Protein AF-A0AAV4B603-F1 (afdb_monomer_lite)

pLDDT: mean 79.95, std 20.8, range [30.53, 98.5]

Structure (mmCIF, N/CA/C/O backbone):
data_AF-A0AAV4B603-F1
#
_entry.id   AF-A0AAV4B603-F1
#
loop_
_atom_site.group_PDB
_atom_site.id
_atom_site.type_symbol
_atom_site.label_atom_id
_atom_site.label_alt_id
_atom_site.label_comp_id
_atom_site.label_asym_id
_atom_site.label_entity_id
_atom_site.label_seq_id
_atom_site.pdbx_PDB_ins_code
_atom_site.Cartn_x
_atom_site.Cartn_y
_atom_site.Cartn_z
_atom_site.occupancy
_atom_site.B_iso_or_equiv
_atom_site.auth_seq_id
_atom_site.auth_comp_id
_atom_site.auth_asym_id
_atom_site.auth_atom_id
_atom_site.pdbx_PDB_model_num
ATOM 1 N N . MET A 1 1 ? -59.339 30.566 53.683 1.00 47.88 1 MET A N 1
ATOM 2 C CA . MET A 1 1 ? -57.982 30.353 54.239 1.00 47.88 1 MET A CA 1
ATOM 3 C C . MET A 1 1 ? -57.334 29.010 53.869 1.00 47.88 1 MET A C 1
ATOM 5 O O . MET A 1 1 ? -56.130 29.011 53.673 1.00 47.88 1 MET A O 1
ATOM 9 N N . CYS A 1 2 ? -58.049 27.883 53.700 1.00 42.50 2 CYS A N 1
ATOM 10 C CA . CYS A 1 2 ? -57.399 26.615 53.288 1.00 42.50 2 CYS A CA 1
ATOM 11 C C . CYS A 1 2 ? -56.927 26.564 51.816 1.00 42.50 2 CYS A C 1
ATOM 13 O O . CYS A 1 2 ? -56.012 25.809 51.504 1.00 42.50 2 CYS A O 1
ATOM 15 N N . GLN A 1 3 ? -57.500 27.362 50.904 1.00 44.41 3 GLN A N 1
ATOM 16 C CA . GLN A 1 3 ? -57.083 27.347 49.491 1.00 44.41 3 GLN A CA 1
ATOM 17 C C . GLN A 1 3 ? -55.797 28.140 49.209 1.00 44.41 3 GLN A C 1
ATOM 19 O O . GLN A 1 3 ? -55.027 27.737 48.345 1.00 44.41 3 GLN A O 1
ATOM 24 N N . GLU A 1 4 ? -55.508 29.207 49.958 1.00 48.44 4 GLU A N 1
ATOM 25 C CA . GLU A 1 4 ? -54.288 30.003 49.746 1.00 48.44 4 GLU A CA 1
ATOM 26 C C . GLU A 1 4 ? -53.025 29.276 50.234 1.00 48.44 4 GLU A C 1
ATOM 28 O O . GLU A 1 4 ? -51.992 29.332 49.570 1.00 48.44 4 GLU A O 1
ATOM 33 N N . LYS A 1 5 ? -53.112 28.501 51.328 1.00 55.25 5 LYS A N 1
ATOM 34 C CA . LYS A 1 5 ? -51.967 27.739 51.864 1.00 55.25 5 LYS A CA 1
ATOM 35 C C . LYS A 1 5 ? -51.483 26.636 50.906 1.00 55.25 5 LYS A C 1
ATOM 37 O O . LYS A 1 5 ? -50.279 26.430 50.771 1.00 55.25 5 LYS A O 1
ATOM 42 N N . ASN A 1 6 ? -52.392 25.995 50.166 1.00 58.84 6 ASN A N 1
ATOM 43 C CA . ASN A 1 6 ? -52.026 24.970 49.179 1.00 58.84 6 ASN A CA 1
ATOM 44 C C . ASN A 1 6 ? -51.301 25.545 47.953 1.00 58.84 6 ASN A C 1
ATOM 46 O O . ASN A 1 6 ? -50.425 24.887 47.394 1.00 58.84 6 ASN A O 1
ATOM 50 N N . VAL A 1 7 ? -51.619 26.777 47.547 1.00 67.94 7 VAL A N 1
ATOM 51 C CA . VAL A 1 7 ? -50.939 27.431 46.417 1.00 67.94 7 VAL A CA 1
ATOM 52 C C . VAL A 1 7 ? -49.499 27.784 46.787 1.00 67.94 7 VAL A C 1
ATOM 54 O O . VAL A 1 7 ? -48.588 27.532 45.998 1.00 67.94 7 VAL A O 1
ATOM 57 N N . VAL A 1 8 ? -49.277 28.286 48.006 1.00 70.00 8 VAL A N 1
ATOM 58 C CA . VAL A 1 8 ? -47.935 28.608 48.518 1.00 70.00 8 VAL A CA 1
ATOM 59 C C . VAL A 1 8 ? -47.076 27.347 48.650 1.00 70.00 8 VAL A C 1
ATOM 61 O O . VAL A 1 8 ? -45.921 27.348 48.222 1.00 70.00 8 VAL A O 1
ATOM 64 N N . PHE A 1 9 ? -47.650 26.246 49.143 1.00 69.69 9 PHE A N 1
ATOM 65 C CA . PHE A 1 9 ? -46.945 24.969 49.261 1.00 69.69 9 PHE A CA 1
ATOM 66 C C . PHE A 1 9 ? -46.516 24.408 47.895 1.00 69.69 9 PHE A C 1
ATOM 68 O O . PHE A 1 9 ? -45.362 24.022 47.716 1.00 69.69 9 PHE A O 1
ATOM 75 N N . CYS A 1 10 ? -47.403 24.431 46.895 1.00 72.06 10 CYS A N 1
ATOM 76 C CA . CYS A 1 10 ? -47.081 23.970 45.542 1.00 72.06 10 CYS A CA 1
ATOM 77 C C . CYS A 1 10 ? -46.007 24.833 44.854 1.00 72.06 10 CYS A C 1
ATOM 79 O O . CYS A 1 10 ? -45.145 24.298 44.151 1.00 72.06 10 CYS A O 1
ATOM 81 N N . LEU A 1 11 ? -46.026 26.153 45.072 1.00 72.25 11 LEU A N 1
ATOM 82 C CA . LEU A 1 11 ? -45.010 27.075 44.552 1.00 72.25 11 LEU A CA 1
ATOM 83 C C . LEU A 1 11 ? -43.633 26.816 45.174 1.00 72.25 11 LEU A C 1
ATOM 85 O O . LEU A 1 11 ? -42.648 26.717 44.438 1.00 72.25 11 LEU A O 1
ATOM 89 N N . LEU A 1 12 ? -43.571 26.623 46.495 1.00 71.56 12 LEU A N 1
ATOM 90 C CA . LEU A 1 12 ? -42.339 26.258 47.203 1.00 71.56 12 LEU A CA 1
ATOM 91 C C . LEU A 1 12 ? -41.792 24.910 46.718 1.00 71.56 12 LEU A C 1
ATOM 93 O O . LEU A 1 12 ? -40.610 24.805 46.390 1.00 71.56 12 LEU A O 1
ATOM 97 N N . LEU A 1 13 ? -42.655 23.900 46.566 1.00 72.44 13 LEU A N 1
ATOM 98 C CA . LEU A 1 13 ? -42.248 22.575 46.090 1.00 72.44 13 LEU A CA 1
ATOM 99 C C . LEU A 1 13 ? -41.671 22.625 44.664 1.00 72.44 13 LEU A C 1
ATOM 101 O O . LEU A 1 13 ? -40.696 21.939 44.347 1.00 72.44 13 LEU A O 1
ATOM 105 N N . SER A 1 14 ? -42.252 23.459 43.795 1.00 73.62 14 SER A N 1
ATOM 106 C CA . SER A 1 14 ? -41.776 23.634 42.422 1.00 73.62 14 SER A CA 1
ATOM 107 C C . SER A 1 14 ? -40.428 24.360 42.361 1.00 73.62 14 SER A C 1
ATOM 109 O O . SER A 1 14 ? -39.576 23.989 41.551 1.00 73.62 14 SER A O 1
ATOM 111 N N . GLN A 1 15 ? -40.200 25.356 43.224 1.00 71.75 15 GLN A N 1
ATOM 112 C CA . GLN A 1 15 ? -38.919 26.066 43.312 1.00 71.75 15 GLN A CA 1
ATOM 113 C C . GLN A 1 15 ? -37.803 25.166 43.855 1.00 71.75 15 GLN A C 1
ATOM 115 O O . GLN A 1 15 ? -36.721 25.123 43.270 1.00 71.75 15 GLN A O 1
ATOM 120 N N . VAL A 1 16 ? -38.086 24.361 44.886 1.00 66.25 16 VAL A N 1
ATOM 121 C CA . VAL A 1 16 ? -37.150 23.355 45.423 1.00 66.25 16 VAL A CA 1
ATOM 122 C C . VAL A 1 16 ? -36.763 22.340 44.345 1.00 66.25 16 VAL A C 1
ATOM 124 O O . VAL A 1 16 ? -35.587 22.025 44.165 1.00 66.25 16 VAL A O 1
ATOM 127 N N . LYS A 1 17 ? -37.736 21.865 43.558 1.00 71.81 17 LYS A N 1
ATOM 128 C CA . LYS A 1 17 ? -37.494 20.899 42.476 1.00 71.81 17 LYS A CA 1
ATOM 129 C C . LYS A 1 17 ? -36.679 21.489 41.320 1.00 71.81 17 LYS A C 1
ATOM 131 O O . LYS A 1 17 ? -35.897 20.764 40.707 1.00 71.81 17 LYS A O 1
ATOM 136 N N . ALA A 1 18 ? -36.849 22.777 41.016 1.00 69.94 18 ALA A N 1
ATOM 137 C CA . ALA A 1 18 ? -36.044 23.483 40.020 1.00 69.94 18 ALA A CA 1
ATOM 138 C C . ALA A 1 18 ? -34.603 23.706 40.513 1.00 69.94 18 ALA A C 1
ATOM 140 O O . ALA A 1 18 ? -33.662 23.414 39.776 1.00 69.94 18 ALA A O 1
ATOM 141 N N . ALA A 1 19 ? -34.432 24.114 41.774 1.00 59.81 19 ALA A N 1
ATOM 142 C CA . ALA A 1 19 ? -33.124 24.299 42.402 1.00 59.81 19 ALA A CA 1
ATOM 143 C C . ALA A 1 19 ? -32.335 22.982 42.517 1.00 59.81 19 ALA A C 1
ATOM 145 O O . ALA A 1 19 ? -31.141 22.956 42.247 1.00 59.81 19 ALA A O 1
ATOM 146 N N . LEU A 1 20 ? -33.003 21.860 42.812 1.00 59.44 20 LEU A N 1
ATOM 147 C CA . LEU A 1 20 ? -32.387 20.523 42.830 1.00 59.44 20 LEU A CA 1
ATOM 148 C C . LEU A 1 20 ? -31.894 20.051 41.452 1.00 59.44 20 LEU A C 1
ATOM 150 O O . LEU A 1 20 ? -31.015 19.194 41.380 1.00 59.44 20 LEU A O 1
ATOM 154 N N . ARG A 1 21 ? -32.453 20.584 40.357 1.00 67.69 21 ARG A N 1
ATOM 155 C CA . ARG A 1 21 ? -32.016 20.269 38.986 1.00 67.69 21 ARG A CA 1
ATOM 156 C C . ARG A 1 21 ? -30.853 21.147 38.525 1.00 67.69 21 ARG A C 1
ATOM 158 O O . ARG A 1 21 ? -30.064 20.692 37.701 1.00 67.69 21 ARG A O 1
ATOM 165 N N . SER A 1 22 ? -30.719 22.371 39.043 1.00 60.72 22 SER A N 1
ATOM 166 C CA . SER A 1 22 ? -29.553 23.225 38.796 1.00 60.72 22 SER A CA 1
ATOM 167 C C . SER A 1 22 ? -28.460 22.907 39.817 1.00 60.72 22 SER A C 1
ATOM 169 O O . SER A 1 22 ? -28.491 23.342 40.961 1.00 60.72 22 SER A O 1
ATOM 171 N N . GLN A 1 23 ? -27.516 22.082 39.398 1.00 56.81 23 GLN A N 1
ATOM 172 C CA . GLN A 1 23 ? -26.448 21.459 40.172 1.00 56.81 23 GLN A CA 1
ATOM 173 C C . GLN A 1 23 ? -25.577 22.428 41.016 1.00 56.81 23 GLN A C 1
ATOM 175 O O . GLN A 1 23 ? -24.468 22.756 40.617 1.00 56.81 23 GLN A O 1
ATOM 180 N N . THR A 1 24 ? -26.014 22.791 42.227 1.00 54.75 24 THR A N 1
ATOM 181 C CA . THR A 1 24 ? -25.144 23.136 43.373 1.00 54.75 24 THR A CA 1
ATOM 182 C C . THR A 1 24 ? -25.794 22.647 44.674 1.00 54.75 24 THR A C 1
ATOM 184 O O . THR A 1 24 ? -26.839 23.133 45.099 1.00 54.75 24 THR A O 1
ATOM 187 N N . ARG A 1 25 ? -25.183 21.642 45.321 1.00 56.75 25 ARG A N 1
ATOM 188 C CA . ARG A 1 25 ? -25.682 21.036 46.576 1.00 56.75 25 ARG A CA 1
ATOM 189 C C . ARG A 1 25 ? -25.838 22.042 47.724 1.00 56.75 25 ARG A C 1
ATOM 191 O O . ARG A 1 25 ? -26.649 21.800 48.609 1.00 56.75 25 ARG A O 1
ATOM 198 N N . GLU A 1 26 ? -25.098 23.147 47.696 1.00 62.38 26 GLU A N 1
ATOM 199 C CA . GLU A 1 26 ? -25.099 24.158 48.760 1.00 62.38 26 GLU A CA 1
ATOM 200 C C . GLU A 1 26 ? -26.399 24.979 48.800 1.00 62.38 26 GLU A C 1
ATOM 202 O O . GLU A 1 26 ? -26.932 25.210 49.880 1.00 62.38 26 GLU A O 1
ATOM 207 N N . ASN A 1 27 ? -27.006 25.296 47.649 1.00 64.25 27 ASN A N 1
ATOM 208 C CA . ASN A 1 27 ? -28.254 26.074 47.618 1.00 64.25 27 ASN A CA 1
ATOM 209 C C . ASN A 1 27 ? -29.488 25.248 48.019 1.00 64.25 27 ASN A C 1
ATOM 211 O O . ASN A 1 27 ? -30.479 25.797 48.494 1.00 64.25 27 ASN A O 1
ATOM 215 N N . ALA A 1 28 ? -29.455 23.925 47.835 1.00 62.94 28 ALA A N 1
ATOM 216 C CA . ALA A 1 28 ? -30.591 23.064 48.167 1.00 62.94 28 ALA A CA 1
ATOM 217 C C . ALA A 1 28 ? -30.802 22.931 49.686 1.00 62.94 28 ALA A C 1
ATOM 219 O O . ALA A 1 28 ? -31.946 22.879 50.132 1.00 62.94 28 ALA A O 1
ATOM 220 N N . ALA A 1 29 ? -29.719 22.911 50.471 1.00 69.31 29 ALA A N 1
ATOM 221 C CA . ALA A 1 29 ? -29.794 22.840 51.930 1.00 69.31 29 ALA A CA 1
ATOM 222 C C . ALA A 1 29 ? -30.364 24.137 52.533 1.00 69.31 29 ALA A C 1
ATOM 224 O O . ALA A 1 29 ? -31.254 24.084 53.376 1.00 69.31 29 ALA A O 1
ATOM 225 N N . GLU A 1 30 ? -29.929 25.297 52.034 1.00 73.81 30 GLU A N 1
ATOM 226 C CA . GLU A 1 30 ? -30.376 26.606 52.529 1.00 73.81 30 GLU A CA 1
ATOM 227 C C . GLU A 1 30 ? -31.868 26.870 52.238 1.00 73.81 30 GLU A C 1
ATOM 229 O O . GLU A 1 30 ? -32.589 27.450 53.052 1.00 73.81 30 GLU A O 1
ATOM 234 N N . ILE A 1 31 ? -32.368 26.392 51.092 1.00 72.75 31 ILE A N 1
ATOM 235 C CA . ILE A 1 31 ? -33.795 26.471 50.746 1.00 72.75 31 ILE A CA 1
ATOM 236 C C . ILE A 1 31 ? -34.628 25.511 51.612 1.00 72.75 31 ILE A C 1
ATOM 238 O O . ILE A 1 31 ? -35.760 25.843 51.966 1.00 72.75 31 ILE A O 1
ATOM 242 N N . PHE A 1 32 ? -34.090 24.340 51.969 1.00 72.88 32 PHE A N 1
ATOM 243 C CA . PHE A 1 32 ? -34.795 23.359 52.799 1.00 72.88 32 PHE A CA 1
ATOM 244 C C . PHE A 1 32 ? -34.951 23.839 54.249 1.00 72.88 32 PHE A C 1
ATOM 246 O O . PHE A 1 32 ? -36.051 23.762 54.790 1.00 72.88 32 PHE A O 1
ATOM 253 N N . GLU A 1 33 ? -33.904 24.425 54.837 1.00 77.56 33 GLU A N 1
ATOM 254 C CA . GLU A 1 33 ? -33.964 25.036 56.176 1.00 77.56 33 GLU A CA 1
ATOM 255 C C . GLU A 1 33 ? -34.990 26.183 56.231 1.00 77.56 33 GLU A C 1
ATOM 257 O O . GLU A 1 33 ? -35.872 26.195 57.087 1.00 77.56 33 GLU A O 1
ATOM 262 N N . ARG A 1 34 ? -35.002 27.081 55.230 1.00 78.12 34 ARG A N 1
ATOM 263 C CA . ARG A 1 34 ? -36.035 28.135 55.146 1.00 78.12 34 ARG A CA 1
ATOM 264 C C . ARG A 1 34 ? -37.455 27.589 55.010 1.00 78.12 34 ARG A C 1
ATOM 266 O O . ARG A 1 34 ? -38.396 28.222 55.484 1.00 78.12 34 ARG A O 1
ATOM 273 N N . ALA A 1 35 ? -37.638 26.453 54.342 1.00 74.62 35 ALA A N 1
ATOM 274 C CA . ALA A 1 35 ? -38.952 25.832 54.220 1.00 74.62 35 ALA A CA 1
ATOM 275 C C . ALA A 1 35 ? -39.430 25.239 55.558 1.00 74.62 35 ALA A C 1
ATOM 277 O O . ALA A 1 35 ? -40.622 25.313 55.853 1.00 74.62 35 ALA A O 1
ATOM 278 N N . ILE A 1 36 ? -38.520 24.705 56.379 1.00 71.81 36 ILE A N 1
ATOM 279 C CA . ILE A 1 36 ? -38.830 24.202 57.727 1.00 71.81 36 ILE A CA 1
ATOM 280 C C . ILE A 1 36 ? -39.235 25.350 58.662 1.00 71.81 36 ILE A C 1
ATOM 282 O O . ILE A 1 36 ? -40.238 25.227 59.371 1.00 71.81 36 ILE A O 1
ATOM 286 N N . ASP A 1 37 ? -38.537 26.486 58.611 1.00 75.56 37 ASP A N 1
ATOM 287 C CA . ASP A 1 37 ? -38.873 27.663 59.426 1.00 75.56 37 ASP A CA 1
ATOM 288 C C . ASP A 1 37 ? -40.259 28.236 59.088 1.00 75.56 37 ASP A C 1
ATOM 290 O O . ASP A 1 37 ? -41.013 28.636 59.976 1.00 75.56 37 ASP A O 1
ATOM 294 N N . VAL A 1 38 ? -40.640 28.232 57.805 1.00 75.62 38 VAL A N 1
ATOM 295 C CA . VAL A 1 38 ? -41.958 28.715 57.348 1.00 75.62 38 VAL A CA 1
ATOM 296 C C . VAL A 1 38 ? -43.096 27.763 57.741 1.00 75.62 38 VAL A C 1
ATOM 298 O O . VAL A 1 38 ? -44.230 28.206 57.917 1.00 75.62 38 VAL A O 1
ATOM 301 N N . LEU A 1 39 ? -42.815 26.466 57.893 1.00 65.62 39 LEU A N 1
ATOM 302 C CA . LEU A 1 39 ? -43.8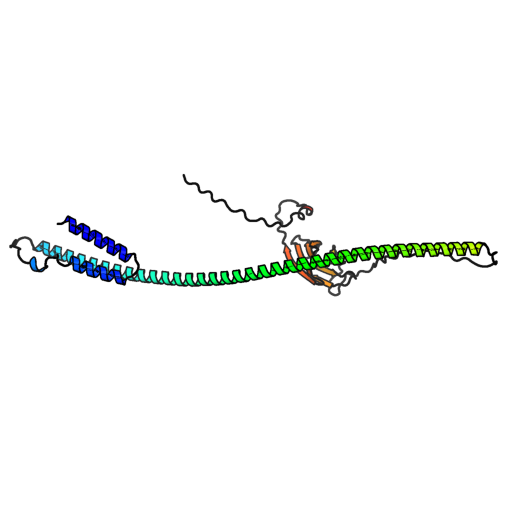14 25.444 58.228 1.00 65.62 39 LEU A CA 1
ATOM 303 C C . LEU A 1 39 ? -43.930 25.157 59.737 1.00 65.62 39 LEU A C 1
ATOM 305 O O . LEU A 1 39 ? -44.910 24.542 60.156 1.00 65.62 39 LEU A O 1
ATOM 309 N N . SER A 1 40 ? -42.981 25.617 60.557 1.00 62.12 40 SER A N 1
ATOM 310 C CA . SER A 1 40 ? -42.943 25.338 62.001 1.00 62.12 40 SER A CA 1
ATOM 311 C C . SER A 1 40 ? -43.990 26.035 62.897 1.00 62.12 40 SER A C 1
ATOM 313 O O . SER A 1 40 ? -44.311 25.450 63.930 1.00 62.12 40 SER A O 1
ATOM 315 N N . PRO A 1 41 ? -44.572 27.218 62.596 1.00 60.28 41 PRO A N 1
ATOM 316 C CA . PR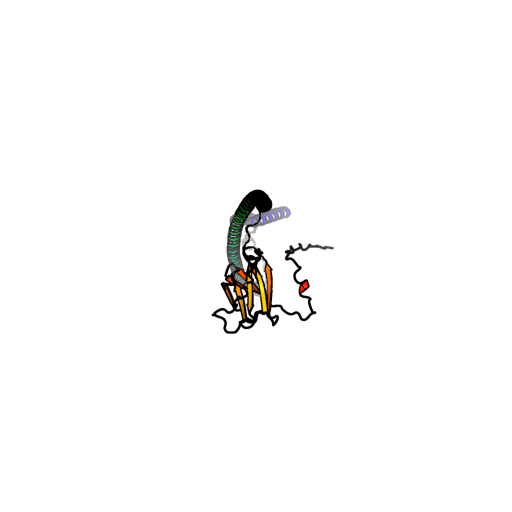O A 1 41 ? -45.400 27.910 63.593 1.00 60.28 41 PRO A CA 1
ATOM 317 C C . PRO A 1 41 ? -46.834 27.368 63.762 1.00 60.28 41 PRO A C 1
ATOM 319 O O . PRO A 1 41 ? -47.512 27.778 64.699 1.00 60.28 41 PRO A O 1
ATOM 322 N N . ASP A 1 42 ? -47.304 26.455 62.903 1.00 55.19 42 ASP A N 1
ATOM 323 C CA . ASP A 1 42 ? -48.698 25.967 62.916 1.00 55.19 42 ASP A CA 1
ATOM 324 C C . ASP A 1 42 ? -48.870 24.556 63.519 1.00 55.19 42 ASP A C 1
ATOM 326 O O . ASP A 1 42 ? -49.991 24.039 63.555 1.00 55.19 42 ASP A O 1
ATOM 330 N N . PHE A 1 43 ? -47.803 23.909 64.004 1.00 53.84 43 PHE A N 1
ATOM 331 C CA . PHE A 1 43 ? -47.952 22.632 64.705 1.00 53.84 43 PHE A CA 1
ATOM 332 C C . PHE A 1 43 ? -48.345 22.880 66.167 1.00 53.84 43 PHE A C 1
ATOM 334 O O . PHE A 1 43 ? -47.575 23.500 66.902 1.00 53.84 43 PHE A O 1
ATOM 341 N N . PRO A 1 44 ? -49.534 22.425 66.610 1.00 54.34 44 PRO A N 1
ATOM 342 C CA . PRO A 1 44 ? -49.944 22.580 67.996 1.00 54.34 44 PRO A CA 1
ATOM 343 C C . PRO A 1 44 ? -48.948 21.854 68.899 1.00 54.34 44 PRO A C 1
ATOM 345 O O . PRO A 1 44 ? -48.589 20.702 68.647 1.00 54.34 44 PRO A O 1
ATOM 348 N N . ASP A 1 45 ? -48.511 22.555 69.942 1.00 52.56 45 ASP A N 1
ATOM 349 C CA . ASP A 1 45 ? -47.620 22.030 70.967 1.00 52.56 45 ASP A CA 1
ATOM 350 C C . ASP A 1 45 ? -48.190 20.694 71.492 1.00 52.56 45 ASP A C 1
ATOM 352 O O . ASP A 1 45 ? -49.340 20.665 71.960 1.00 52.56 45 ASP A O 1
ATOM 356 N N . PRO A 1 46 ? -47.446 19.573 71.400 1.00 55.31 46 PRO A N 1
ATOM 357 C CA . PRO A 1 46 ? -47.938 18.255 71.800 1.00 55.31 46 PRO A CA 1
ATOM 358 C C . PRO A 1 46 ? -48.333 18.184 73.283 1.00 55.31 46 PRO A C 1
ATOM 360 O O . PRO A 1 46 ? -49.004 17.240 73.698 1.00 55.31 46 PRO A O 1
ATOM 363 N N . THR A 1 47 ? -47.982 19.191 74.086 1.00 58.34 47 THR A N 1
ATOM 364 C CA . THR A 1 47 ? -48.428 19.315 75.479 1.00 58.34 47 THR A CA 1
ATOM 365 C C . THR A 1 47 ? -49.880 1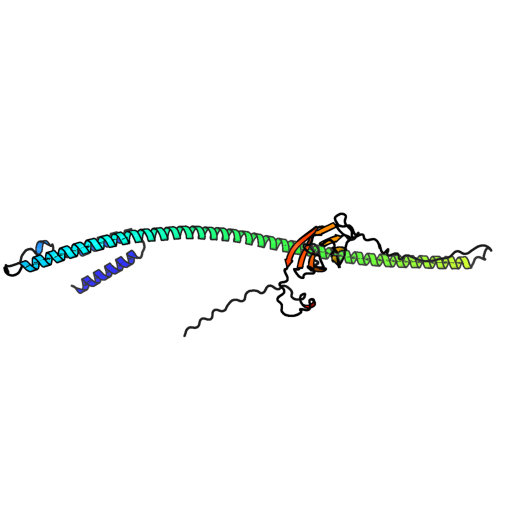9.793 75.644 1.00 58.34 47 THR A C 1
ATOM 367 O O . THR A 1 47 ? -50.465 19.587 76.707 1.00 58.34 47 THR A O 1
ATOM 370 N N . SER A 1 48 ? -50.527 20.345 74.608 1.00 54.75 48 SER A N 1
ATOM 371 C CA . SER A 1 48 ? -51.899 20.881 74.698 1.00 54.75 48 SER A CA 1
ATOM 372 C C . SER A 1 48 ? -53.022 19.830 74.575 1.00 54.75 48 SER A C 1
ATOM 374 O O . SER A 1 48 ? -54.194 20.184 74.710 1.00 54.75 48 SER A O 1
ATOM 376 N N . ILE A 1 49 ? -52.713 18.551 74.333 1.00 53.75 49 ILE A N 1
ATOM 377 C CA . ILE A 1 49 ? -53.713 17.470 74.142 1.00 53.75 49 ILE A CA 1
ATOM 378 C C . ILE A 1 49 ? -53.850 16.593 75.410 1.00 53.75 49 ILE A C 1
ATOM 380 O O . ILE A 1 49 ? -54.462 15.533 75.400 1.00 53.75 49 ILE A O 1
ATOM 384 N N . ALA A 1 50 ? -53.306 17.025 76.551 1.00 47.38 50 ALA A N 1
ATOM 385 C CA . ALA A 1 50 ? -53.281 16.226 77.783 1.00 47.38 50 ALA A CA 1
ATOM 386 C C . ALA A 1 50 ? -54.535 16.352 78.679 1.00 47.38 50 ALA A C 1
ATOM 388 O O . ALA A 1 50 ? -54.520 15.893 79.819 1.00 47.38 50 ALA A O 1
ATOM 389 N N . GLY A 1 51 ? -55.619 16.979 78.218 1.00 51.00 51 GLY A N 1
ATOM 390 C CA . GLY A 1 51 ? -56.724 17.356 79.102 1.00 51.00 51 GLY A CA 1
ATOM 391 C C . GLY A 1 51 ? -58.107 17.115 78.529 1.00 51.00 51 GLY A C 1
ATOM 392 O O . GLY A 1 51 ? -58.811 18.093 78.325 1.00 51.00 51 GLY A O 1
ATOM 393 N N . GLN A 1 52 ? -58.495 15.858 78.285 1.00 49.91 52 GLN A N 1
ATOM 394 C CA . GLN A 1 52 ? -59.894 15.389 78.328 1.00 49.91 52 GLN A CA 1
ATOM 395 C C . GLN A 1 52 ? -59.972 13.890 77.991 1.00 49.91 52 GLN A C 1
ATOM 397 O O . GLN A 1 52 ? -60.163 13.511 76.841 1.00 49.91 52 GLN A O 1
ATOM 402 N N . THR A 1 53 ? -59.890 13.033 79.010 1.00 46.75 53 THR A N 1
ATOM 403 C CA . THR A 1 53 ? -60.404 11.660 78.905 1.00 46.75 53 THR A CA 1
ATOM 404 C C . THR A 1 53 ? -61.095 11.304 80.216 1.00 46.75 53 THR A C 1
ATOM 406 O O . THR A 1 53 ? -60.450 11.094 81.242 1.00 46.75 53 THR A O 1
ATOM 409 N N . GLN A 1 54 ? -62.429 11.344 80.194 1.00 46.00 54 GLN A N 1
ATOM 410 C CA . GLN A 1 54 ? -63.290 10.818 81.250 1.00 46.00 54 GLN A CA 1
ATOM 411 C C . GLN A 1 54 ? -63.294 9.287 81.207 1.00 46.00 54 GLN A C 1
ATOM 413 O O . GLN A 1 54 ? -63.168 8.677 80.149 1.00 46.00 54 GLN A O 1
ATOM 418 N N . GLU A 1 55 ? -63.426 8.701 82.393 1.00 50.16 55 GLU A N 1
ATOM 419 C CA . GLU A 1 55 ? -63.374 7.274 82.689 1.00 50.16 55 GLU A CA 1
ATOM 420 C C . GLU A 1 55 ? -64.489 6.468 81.993 1.00 50.16 55 GLU A C 1
ATOM 422 O O . GLU A 1 55 ? -65.619 6.424 82.472 1.00 50.16 55 GLU A O 1
ATOM 427 N N . GLU A 1 56 ? -64.144 5.720 80.943 1.00 48.09 56 GLU A N 1
ATOM 428 C CA . GLU A 1 56 ? -64.857 4.495 80.551 1.00 48.09 56 GLU A CA 1
ATOM 429 C C . GLU A 1 56 ? -64.035 3.277 81.001 1.00 48.09 56 GLU A C 1
ATOM 431 O O . GLU A 1 56 ? -63.313 2.632 80.247 1.00 48.09 56 GLU A O 1
ATOM 436 N N . LYS A 1 57 ? -64.114 2.959 82.298 1.00 53.88 57 LYS A N 1
ATOM 437 C CA . LYS A 1 57 ? -63.545 1.729 82.870 1.00 53.88 57 LYS A CA 1
ATOM 438 C C . LYS A 1 57 ? -64.411 0.534 82.474 1.00 53.88 57 LYS A C 1
ATOM 440 O O . LYS A 1 57 ? -65.360 0.203 83.181 1.00 53.88 57 LYS A O 1
ATOM 445 N N . GLY A 1 58 ? -64.075 -0.139 81.376 1.00 51.12 58 GLY A N 1
ATOM 446 C CA . GLY A 1 58 ? -64.763 -1.387 81.035 1.00 51.12 58 GLY A CA 1
ATOM 447 C C . GLY A 1 58 ? -64.459 -2.007 79.674 1.00 51.12 58 GLY A C 1
ATOM 448 O O . GLY A 1 58 ? -65.388 -2.491 79.041 1.00 51.12 58 GLY A O 1
ATOM 449 N N . GLY A 1 59 ? -63.202 -2.016 79.213 1.00 54.97 59 GLY A N 1
ATOM 450 C CA . GLY A 1 59 ? -62.832 -2.673 77.942 1.00 54.97 59 GLY A CA 1
ATOM 451 C C . GLY A 1 59 ? -61.332 -2.724 77.596 1.00 54.97 59 GLY A C 1
ATOM 452 O O . GLY A 1 59 ? -60.916 -3.566 76.803 1.00 54.97 59 GLY A O 1
ATOM 453 N N . ASP A 1 60 ? -60.506 -1.898 78.249 1.00 60.38 60 ASP A N 1
ATOM 454 C CA . ASP A 1 60 ? -59.125 -1.545 77.852 1.00 60.38 60 ASP A CA 1
ATOM 455 C C . ASP A 1 60 ? -58.061 -2.656 77.811 1.00 60.38 60 ASP A C 1
ATOM 457 O O . ASP A 1 60 ? -56.999 -2.483 77.208 1.00 60.38 60 ASP A O 1
ATOM 461 N N . GLY A 1 61 ? -58.291 -3.811 78.440 1.00 69.69 61 GLY A N 1
ATOM 462 C CA . GLY A 1 61 ? -57.260 -4.855 78.529 1.00 69.69 61 GLY A CA 1
ATOM 463 C C . GLY A 1 61 ? -56.857 -5.441 77.169 1.00 69.69 61 GLY A C 1
ATOM 464 O O . GLY A 1 61 ? -55.692 -5.779 76.956 1.00 69.69 61 GLY A O 1
ATOM 465 N N . ASN A 1 62 ? -57.806 -5.529 76.233 1.00 81.38 62 ASN A N 1
ATOM 466 C CA . ASN A 1 62 ? -57.552 -6.078 74.900 1.00 81.38 62 ASN A CA 1
ATOM 467 C C . ASN A 1 62 ? -56.908 -5.056 73.951 1.00 81.38 62 ASN A C 1
ATOM 469 O O . ASN A 1 62 ? -56.071 -5.436 73.131 1.00 81.38 62 ASN A O 1
ATOM 473 N N . GLU A 1 63 ? -57.233 -3.768 74.082 1.00 87.88 63 GLU A N 1
ATOM 474 C CA . GLU A 1 63 ? -56.649 -2.715 73.241 1.00 87.88 63 GLU A CA 1
ATOM 475 C C . GLU A 1 63 ? -55.172 -2.480 73.559 1.00 87.88 63 GLU A C 1
ATOM 477 O O . GLU A 1 63 ? -54.354 -2.343 72.648 1.00 87.88 63 GLU A O 1
ATOM 482 N N . LEU A 1 64 ? -54.795 -2.530 74.841 1.00 88.25 64 LEU A N 1
ATOM 483 C CA . LEU A 1 64 ? -53.401 -2.372 75.252 1.00 88.25 64 LEU A CA 1
ATOM 484 C C . LEU A 1 64 ? -52.501 -3.490 74.703 1.00 88.25 64 LEU A C 1
ATOM 486 O O . LEU A 1 64 ? -51.375 -3.227 74.277 1.00 88.25 64 LEU A O 1
ATOM 490 N N . ASN A 1 65 ? -52.989 -4.733 74.696 1.00 88.94 65 ASN A N 1
ATOM 491 C CA . ASN A 1 65 ? -52.246 -5.856 74.125 1.00 88.94 65 ASN A CA 1
ATOM 492 C C . ASN A 1 65 ? -52.125 -5.720 72.599 1.00 88.94 65 ASN A C 1
ATOM 494 O O . ASN A 1 65 ? -51.028 -5.866 72.067 1.00 88.94 65 ASN A O 1
ATOM 498 N N . SER A 1 66 ? -53.196 -5.307 71.910 1.00 94.06 66 SER A N 1
ATOM 499 C CA . SER A 1 66 ? -53.150 -5.020 70.468 1.00 94.06 66 SER A CA 1
ATOM 500 C C . SER A 1 66 ? -52.161 -3.899 70.115 1.00 94.06 66 SER A C 1
ATOM 502 O O . SER A 1 66 ? -51.439 -3.991 69.122 1.00 94.06 66 SER A O 1
ATOM 504 N N . LEU A 1 67 ? -52.077 -2.846 70.934 1.00 93.69 67 LEU A N 1
ATOM 505 C CA . LEU A 1 67 ? -51.113 -1.762 70.738 1.00 93.69 67 LEU A CA 1
ATOM 506 C C . LEU A 1 67 ? -49.666 -2.232 70.914 1.00 93.69 67 LEU A C 1
ATOM 508 O O . LEU A 1 67 ? -48.814 -1.843 70.118 1.00 93.69 67 LEU A O 1
ATOM 512 N N . LYS A 1 68 ? -49.380 -3.093 71.897 1.00 95.06 68 LYS A N 1
ATOM 513 C CA . LYS A 1 68 ? -48.042 -3.687 72.068 1.00 95.06 68 LYS A CA 1
ATOM 514 C C . LYS A 1 68 ? -47.638 -4.532 70.863 1.00 95.06 68 LYS A C 1
ATOM 516 O O . LYS A 1 68 ? -46.521 -4.387 70.367 1.00 95.06 68 LYS A O 1
ATOM 521 N N . ASP A 1 69 ? -48.554 -5.342 70.341 1.00 96.06 69 ASP A N 1
ATOM 522 C CA . ASP A 1 69 ? -48.303 -6.139 69.138 1.00 96.06 69 ASP A CA 1
ATOM 523 C C . ASP A 1 69 ? -48.030 -5.238 67.923 1.00 96.06 69 ASP A C 1
ATOM 525 O O . ASP A 1 69 ? -47.093 -5.470 67.159 1.00 96.06 69 ASP A O 1
ATOM 529 N N . ARG A 1 70 ? -48.773 -4.133 67.778 1.00 97.12 70 ARG A N 1
ATOM 530 C CA . ARG A 1 70 ? -48.520 -3.144 66.717 1.00 97.12 70 ARG A CA 1
ATOM 531 C C . ARG A 1 70 ? -47.175 -2.436 66.878 1.00 97.12 70 ARG A C 1
ATOM 533 O O . ARG A 1 70 ? -46.499 -2.228 65.876 1.00 97.12 70 ARG A O 1
ATOM 540 N N . ILE A 1 71 ? -46.773 -2.081 68.100 1.00 96.38 71 ILE A N 1
ATOM 541 C CA . ILE A 1 71 ? -45.465 -1.459 68.368 1.00 96.38 71 ILE A CA 1
ATOM 542 C C . ILE A 1 71 ? -44.340 -2.419 67.980 1.00 96.38 71 ILE A C 1
ATOM 544 O O . ILE A 1 71 ? -43.473 -2.041 67.198 1.00 96.38 71 ILE A O 1
ATOM 548 N N . THR A 1 72 ? -44.399 -3.675 68.428 1.00 95.81 72 THR A N 1
ATOM 549 C CA . THR A 1 72 ? -43.377 -4.677 68.075 1.00 95.81 72 THR A CA 1
ATOM 550 C C . THR A 1 72 ? -43.328 -4.948 66.566 1.00 95.81 72 THR A C 1
ATOM 552 O O . THR A 1 72 ? -42.249 -5.119 65.994 1.00 95.81 72 THR A O 1
ATOM 555 N N . GLN A 1 73 ? -44.474 -4.918 65.876 1.00 97.56 73 GLN A N 1
ATOM 556 C CA . GLN A 1 73 ? -44.520 -5.004 64.416 1.00 97.56 73 GLN A CA 1
ATOM 557 C C . GLN A 1 73 ? -43.853 -3.798 63.736 1.00 97.56 73 GLN A C 1
ATOM 559 O O . GLN A 1 73 ? -43.104 -3.992 62.777 1.00 97.56 73 GLN A O 1
ATOM 564 N N . ILE A 1 74 ? -44.107 -2.577 64.217 1.00 96.69 74 ILE A N 1
ATOM 565 C CA . ILE A 1 74 ? -43.499 -1.348 63.686 1.00 96.69 74 ILE A CA 1
ATOM 566 C C . ILE A 1 74 ? -41.984 -1.356 63.912 1.00 96.69 74 ILE A C 1
ATOM 568 O O . ILE A 1 74 ? -41.234 -1.033 62.996 1.00 96.69 74 ILE A O 1
ATOM 572 N N . GLU A 1 75 ? -4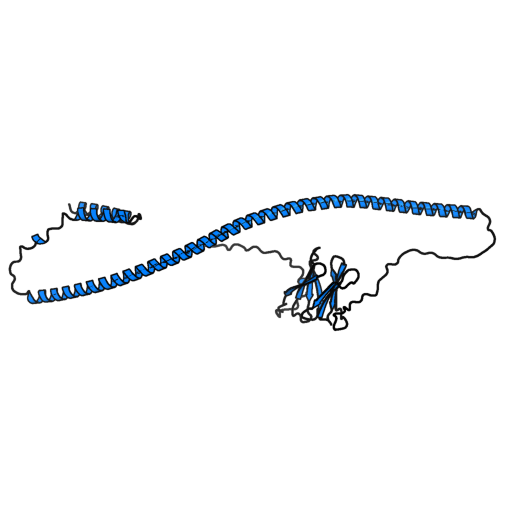1.519 -1.772 65.090 1.00 97.12 75 GLU A N 1
ATOM 573 C CA . GLU A 1 75 ? -40.088 -1.892 65.396 1.00 97.12 75 GLU A CA 1
ATOM 574 C C . GLU A 1 75 ? -39.395 -2.883 64.456 1.00 97.12 75 GLU A C 1
ATOM 576 O O . GLU A 1 75 ? -38.332 -2.584 63.907 1.00 97.12 75 GLU A O 1
ATOM 581 N N . ARG A 1 76 ? -40.031 -4.032 64.189 1.00 97.88 76 ARG A N 1
ATOM 582 C CA . ARG A 1 76 ? -39.522 -5.011 63.220 1.00 97.88 76 ARG A CA 1
ATOM 583 C C . ARG A 1 76 ? -39.425 -4.420 61.812 1.00 97.88 76 ARG A C 1
ATOM 585 O O . ARG A 1 76 ? -38.400 -4.597 61.161 1.00 97.88 76 ARG A O 1
ATOM 592 N N . GLN A 1 77 ? -40.458 -3.710 61.358 1.00 97.56 77 GLN A N 1
ATOM 593 C CA . GLN A 1 77 ? -40.458 -3.050 60.046 1.00 97.56 77 GLN A CA 1
ATOM 594 C C . GLN A 1 77 ? -39.395 -1.951 59.951 1.00 97.56 77 GLN A C 1
ATOM 596 O O . GLN A 1 77 ? -38.749 -1.810 58.916 1.00 97.56 77 GLN A O 1
ATOM 601 N N . LEU A 1 78 ? -39.180 -1.189 61.026 1.00 97.06 78 LEU A N 1
ATOM 602 C CA . LEU A 1 78 ? -38.148 -0.159 61.071 1.00 97.06 78 LEU A CA 1
ATOM 603 C C . LEU A 1 78 ? -36.749 -0.774 60.955 1.00 97.06 78 LEU A C 1
ATOM 605 O O . LEU A 1 78 ? -35.924 -0.264 60.199 1.00 97.06 78 LEU A O 1
ATOM 609 N N . GLN A 1 79 ? -36.491 -1.881 61.656 1.00 97.44 79 GLN A N 1
ATOM 610 C CA . GLN A 1 79 ? -35.214 -2.587 61.568 1.00 97.44 79 GLN A CA 1
ATOM 611 C C . GLN A 1 79 ? -34.987 -3.186 60.171 1.00 97.44 79 GLN A C 1
ATOM 613 O O . GLN A 1 79 ? -33.883 -3.100 59.636 1.00 97.44 79 GLN A O 1
ATOM 618 N N . GLU A 1 80 ? -36.027 -3.761 59.563 1.00 98.19 80 GLU A N 1
ATOM 619 C CA . GLU A 1 80 ? -35.990 -4.285 58.192 1.00 98.19 80 GLU A CA 1
ATOM 620 C C . GLU A 1 80 ? -35.660 -3.172 57.186 1.00 98.19 80 GLU A C 1
ATOM 622 O O . GLU A 1 80 ? -34.688 -3.288 56.441 1.00 98.19 80 GLU A O 1
ATOM 627 N N . ALA A 1 81 ? -36.353 -2.034 57.268 1.00 96.25 81 ALA A N 1
ATOM 628 C CA . ALA A 1 81 ? -36.084 -0.870 56.425 1.00 96.25 81 ALA A CA 1
ATOM 629 C C . ALA A 1 81 ? -34.672 -0.286 56.635 1.00 96.25 81 ALA A C 1
ATOM 631 O O . ALA A 1 81 ? -34.038 0.177 55.685 1.00 96.25 81 ALA A O 1
ATOM 632 N N . GLN A 1 82 ? -34.142 -0.306 57.864 1.00 96.88 82 GLN A N 1
ATOM 633 C CA . GLN A 1 82 ? -32.763 0.116 58.142 1.00 96.88 82 GLN A CA 1
ATOM 634 C C . GLN A 1 82 ? -31.736 -0.824 57.496 1.00 96.88 82 GLN A C 1
ATOM 636 O O . GLN A 1 82 ? -30.755 -0.353 56.911 1.00 96.88 82 GLN A O 1
ATOM 641 N N . ASN A 1 83 ? -31.976 -2.134 57.548 1.00 97.38 83 ASN A N 1
ATOM 642 C CA . ASN A 1 83 ? -31.111 -3.127 56.916 1.00 97.38 83 ASN A CA 1
ATOM 643 C C . ASN A 1 83 ? -31.152 -3.003 55.382 1.00 97.38 83 ASN A C 1
ATOM 645 O O . ASN A 1 83 ? -30.097 -2.957 54.742 1.00 97.38 83 ASN A O 1
ATOM 649 N N . GLU A 1 84 ? -32.342 -2.861 54.791 1.00 98.19 84 GLU A N 1
ATOM 650 C CA . GLU A 1 84 ? -32.514 -2.608 53.353 1.00 98.19 84 GLU A CA 1
ATOM 651 C C . GLU A 1 84 ? -31.793 -1.332 52.920 1.00 98.19 84 GLU A C 1
ATOM 653 O O . GLU A 1 84 ? -31.030 -1.340 51.953 1.00 98.19 84 GLU A O 1
ATOM 658 N N . ARG A 1 85 ? -31.946 -0.242 53.680 1.00 97.00 85 ARG A N 1
ATOM 659 C CA . ARG A 1 85 ? -31.244 1.014 53.405 1.00 97.00 85 ARG A CA 1
ATOM 660 C C . ARG A 1 85 ? -29.727 0.839 53.434 1.00 97.00 85 ARG A C 1
ATOM 662 O O . ARG A 1 85 ? -29.052 1.360 52.551 1.00 97.00 85 ARG A O 1
ATOM 669 N N . SER A 1 86 ? -29.185 0.117 54.414 1.00 97.19 86 SER A N 1
ATOM 670 C CA . SER A 1 86 ? -27.737 -0.126 54.497 1.00 97.19 86 SER A CA 1
ATOM 671 C C . SER A 1 86 ? -27.212 -0.924 53.295 1.00 97.19 86 SER A C 1
ATOM 673 O O . SER A 1 86 ? -26.146 -0.615 52.756 1.00 97.19 86 SER A O 1
ATOM 675 N N . THR A 1 87 ? -28.010 -1.884 52.819 1.00 97.56 87 THR A N 1
ATOM 676 C CA . THR A 1 87 ? -27.719 -2.696 51.631 1.00 97.56 87 THR A CA 1
ATOM 677 C C . THR A 1 87 ? -27.709 -1.817 50.384 1.00 97.56 87 THR A C 1
ATOM 679 O O . THR A 1 87 ? -26.688 -1.740 49.699 1.00 97.56 87 THR A O 1
ATOM 682 N N . LEU A 1 88 ? -28.773 -1.042 50.160 1.00 97.00 88 LEU A N 1
ATOM 683 C CA . LEU A 1 88 ? -28.871 -0.114 49.031 1.00 97.00 88 LEU A CA 1
ATOM 684 C C . LEU A 1 88 ? -27.768 0.955 49.047 1.00 97.00 88 LEU A C 1
ATOM 686 O O . LEU A 1 88 ? -27.240 1.314 47.997 1.00 97.00 88 LEU A O 1
ATOM 690 N N . GLU A 1 89 ? -27.376 1.466 50.217 1.00 97.88 89 GLU A N 1
ATOM 691 C CA . GLU A 1 89 ? -26.271 2.426 50.327 1.00 97.88 89 GLU A CA 1
ATOM 692 C C . GLU A 1 89 ? -24.927 1.811 49.901 1.00 97.88 89 GLU A C 1
ATOM 694 O O . GLU A 1 89 ? -24.109 2.496 49.275 1.00 97.88 89 GLU A O 1
ATOM 699 N N . SER A 1 90 ? -24.693 0.529 50.203 1.00 97.25 90 SER A N 1
ATOM 700 C CA . SER A 1 90 ? -23.494 -0.197 49.763 1.00 97.25 90 SER A CA 1
ATOM 701 C C . SER A 1 90 ? -23.500 -0.489 48.259 1.00 97.25 90 SER A C 1
ATOM 703 O O . SER A 1 90 ? -22.498 -0.229 47.589 1.00 97.25 90 SER A O 1
ATOM 705 N N . GLU A 1 91 ? -24.639 -0.916 47.707 1.00 98.19 91 GLU A N 1
ATOM 706 C CA . GLU A 1 91 ? -24.814 -1.150 46.270 1.00 98.19 91 GLU A CA 1
ATOM 707 C C . GLU A 1 91 ? -24.606 0.147 45.484 1.00 98.19 91 GLU A C 1
ATOM 709 O O . GLU A 1 91 ? -23.847 0.189 44.518 1.00 98.19 91 GLU A O 1
ATOM 714 N N . LEU A 1 92 ? -25.184 1.253 45.958 1.00 97.00 92 LEU A N 1
ATOM 715 C CA . LEU A 1 92 ? -25.039 2.564 45.334 1.00 97.00 92 LEU A CA 1
ATOM 716 C C . LEU A 1 92 ? -23.578 3.045 45.348 1.00 97.00 92 LEU A C 1
ATOM 718 O O . LEU A 1 92 ? -23.117 3.648 44.375 1.00 97.00 92 LEU A O 1
ATOM 722 N N . LYS A 1 93 ? -22.821 2.771 46.420 1.00 97.94 93 LYS A N 1
ATOM 723 C CA . LYS A 1 93 ? -21.373 3.045 46.457 1.00 97.94 93 LYS A CA 1
ATOM 724 C C . LYS A 1 93 ? -20.611 2.198 45.439 1.00 97.94 93 LYS A C 1
ATOM 726 O O . LYS A 1 93 ? -19.757 2.750 44.748 1.00 97.94 93 LYS A O 1
ATOM 731 N N . SER A 1 94 ? -20.940 0.912 45.320 1.00 98.12 94 SER A N 1
ATOM 732 C CA . SER A 1 94 ? -20.330 0.014 44.333 1.00 98.12 94 SER A CA 1
ATOM 733 C C . SER A 1 94 ? -20.565 0.512 42.905 1.00 98.12 94 SER A C 1
ATOM 735 O O . SER A 1 94 ? -19.607 0.717 42.164 1.00 98.12 94 SER A O 1
ATOM 737 N N . VAL A 1 95 ? -21.816 0.829 42.556 1.00 97.94 95 VAL A N 1
ATOM 738 C CA . VAL A 1 95 ? -22.189 1.342 41.225 1.00 97.94 95 VAL A CA 1
ATOM 739 C C . VAL A 1 95 ? -21.489 2.668 40.912 1.00 97.94 95 VAL A C 1
ATOM 741 O O . VAL A 1 95 ? -21.035 2.890 39.793 1.00 97.94 95 VAL A O 1
ATOM 744 N N . ARG A 1 96 ? -21.350 3.569 41.895 1.00 97.38 96 ARG A N 1
ATOM 745 C CA . ARG A 1 96 ? -20.594 4.820 41.701 1.00 97.38 96 ARG A CA 1
ATOM 746 C C . ARG A 1 96 ? -19.119 4.570 41.407 1.00 97.38 96 ARG A C 1
ATOM 748 O O . ARG A 1 96 ? -18.553 5.279 40.580 1.00 97.38 96 ARG A O 1
ATOM 755 N N . GLN A 1 97 ? -18.507 3.605 42.089 1.00 98.19 97 GLN A N 1
ATOM 756 C CA . GLN A 1 97 ? -17.106 3.266 41.867 1.00 98.19 97 GLN A CA 1
ATOM 757 C C . GLN A 1 97 ? -16.902 2.642 40.484 1.00 98.19 97 GLN A C 1
ATOM 759 O O . GLN A 1 97 ? -15.964 3.014 39.784 1.00 98.19 97 GLN A O 1
ATOM 764 N N . GLU A 1 98 ? -17.795 1.744 40.075 1.00 98.25 98 GLU A N 1
ATOM 765 C CA . GLU A 1 98 ? -17.791 1.143 38.741 1.00 98.25 98 GLU A CA 1
ATOM 766 C C . GLU A 1 98 ? -17.908 2.214 37.651 1.00 98.25 98 GLU A C 1
ATOM 768 O O . GLU A 1 98 ? -17.020 2.325 36.810 1.00 98.25 98 GLU A O 1
ATOM 773 N N . ALA A 1 99 ? -18.894 3.112 37.750 1.00 97.38 99 ALA A N 1
ATOM 774 C CA . ALA A 1 99 ? -19.055 4.221 36.809 1.00 97.38 99 ALA A CA 1
ATOM 775 C C . ALA A 1 99 ? -17.832 5.163 36.770 1.00 97.38 99 ALA A C 1
ATOM 777 O O . ALA A 1 99 ? -17.503 5.732 35.727 1.00 97.38 99 ALA A O 1
ATOM 778 N N . GLN A 1 100 ? -17.138 5.349 37.898 1.00 97.75 100 GLN A N 1
ATOM 779 C CA . GLN A 1 100 ? -15.907 6.140 37.944 1.00 97.75 100 GLN A CA 1
ATOM 780 C C . GLN A 1 100 ? -14.737 5.430 37.243 1.00 97.75 100 GLN A C 1
ATOM 782 O O . GLN A 1 100 ? -13.959 6.093 36.556 1.00 97.75 100 GLN A O 1
ATOM 787 N N . ASN A 1 101 ? -14.632 4.107 37.382 1.00 97.44 101 ASN A N 1
ATOM 788 C CA . ASN A 1 101 ? -13.617 3.293 36.710 1.00 97.44 101 ASN A CA 1
ATOM 789 C C . ASN A 1 101 ? -13.865 3.208 35.193 1.00 97.44 101 ASN A C 1
ATOM 791 O O . ASN A 1 101 ? -12.932 3.301 34.396 1.00 97.44 101 ASN A O 1
ATOM 795 N N . GLU A 1 102 ? -15.123 3.074 34.771 1.00 98.19 102 GLU A N 1
ATOM 796 C CA . GLU A 1 102 ? -15.488 3.121 33.351 1.00 98.19 102 GLU A CA 1
ATOM 797 C C . GLU A 1 102 ? -15.152 4.486 32.749 1.00 98.19 102 GLU A C 1
ATOM 799 O O . GLU A 1 102 ? -14.558 4.574 31.675 1.00 98.19 102 GLU A O 1
ATOM 804 N N . ARG A 1 103 ? -15.456 5.570 33.473 1.00 97.81 103 ARG A N 1
ATOM 805 C CA . ARG A 1 103 ? -15.137 6.926 33.025 1.00 97.81 103 ARG A CA 1
ATOM 806 C C . ARG A 1 103 ? -13.635 7.146 32.846 1.00 97.81 103 ARG A C 1
ATOM 808 O O . ARG A 1 103 ? -13.251 7.751 31.850 1.00 97.81 103 ARG A O 1
ATOM 815 N N . SER A 1 104 ? -12.794 6.683 33.774 1.00 97.56 104 SER A N 1
ATOM 816 C CA . SER A 1 104 ? -11.336 6.828 33.635 1.00 97.56 104 SER A CA 1
ATOM 817 C C . SER A 1 104 ? -10.786 6.002 32.472 1.00 97.56 104 SER A C 1
ATOM 819 O O . SER A 1 104 ? -9.888 6.460 31.765 1.00 97.56 104 SER A O 1
ATOM 821 N N . THR A 1 105 ? -11.364 4.825 32.227 1.00 97.94 105 THR A N 1
ATOM 822 C CA . THR A 1 105 ? -11.019 3.981 31.076 1.00 97.94 105 THR A CA 1
ATOM 823 C C . THR A 1 105 ? -11.354 4.695 29.765 1.00 97.94 105 THR A C 1
ATOM 825 O O . THR A 1 105 ? -10.465 4.899 28.938 1.00 97.94 105 THR A O 1
ATOM 828 N N . LEU A 1 106 ? -12.586 5.191 29.617 1.00 97.88 106 LEU A N 1
ATOM 829 C CA . LEU A 1 106 ? -13.018 5.938 28.429 1.00 97.88 106 LEU A CA 1
ATOM 830 C C . LEU A 1 106 ? -12.209 7.224 28.207 1.00 97.88 106 LEU A C 1
ATOM 832 O O . LEU A 1 106 ? -11.935 7.598 27.069 1.00 97.88 106 LEU A O 1
ATOM 836 N N . GLU A 1 107 ? -11.805 7.912 29.277 1.00 98.38 107 GLU A N 1
ATOM 837 C CA . GLU A 1 107 ? -10.956 9.103 29.180 1.00 98.38 107 GLU A CA 1
ATOM 838 C C . GLU A 1 107 ? -9.555 8.766 28.642 1.00 98.38 107 GLU A C 1
ATOM 840 O O . GLU A 1 107 ? -9.027 9.503 27.807 1.00 98.38 107 GLU A O 1
ATOM 845 N N . SER A 1 108 ? -8.989 7.620 29.039 1.00 97.81 108 SER A N 1
ATOM 846 C CA . SER A 1 108 ? -7.712 7.136 28.500 1.00 97.81 108 SER A CA 1
ATOM 847 C C . SER A 1 108 ? -7.803 6.727 27.022 1.00 97.81 108 SER A C 1
ATOM 849 O O . SER A 1 108 ? -6.926 7.082 26.231 1.00 97.81 108 SER A O 1
ATOM 851 N N . GLU A 1 109 ? -8.891 6.061 26.619 1.00 98.25 109 GLU A N 1
ATOM 852 C CA . GLU A 1 109 ? -9.146 5.696 25.220 1.00 98.25 109 GLU A CA 1
ATOM 853 C C . GLU A 1 109 ? -9.325 6.940 24.344 1.00 98.25 109 GLU A C 1
ATOM 855 O O . GLU A 1 109 ? -8.747 7.041 23.261 1.00 98.25 109 GLU A O 1
ATOM 860 N N . LEU A 1 110 ? -10.069 7.934 24.833 1.00 97.94 110 LEU A N 1
ATOM 861 C CA . LEU A 1 110 ? -10.289 9.186 24.119 1.00 97.94 110 LEU A CA 1
ATOM 862 C C . LEU A 1 110 ? -8.978 9.954 23.899 1.00 97.94 110 LEU A C 1
ATOM 864 O O . LEU A 1 110 ? -8.775 10.531 22.827 1.00 97.94 110 LEU A O 1
ATOM 868 N N . GLU A 1 111 ? -8.073 9.950 24.878 1.00 98.38 111 GLU A N 1
ATOM 869 C CA . GLU A 1 111 ? -6.756 10.570 24.726 1.00 98.38 111 GLU A CA 1
ATOM 870 C C . GLU A 1 111 ? -5.873 9.810 23.723 1.00 98.38 111 GLU A C 1
ATOM 872 O O . GLU A 1 111 ? -5.202 10.436 22.900 1.00 98.38 111 GLU A O 1
ATOM 877 N N . SER A 1 112 ? -5.941 8.475 23.700 1.00 98.25 112 SER A N 1
ATOM 878 C CA . SER A 1 112 ? -5.275 7.662 22.673 1.00 98.25 112 SER A CA 1
ATOM 879 C C . SER A 1 112 ? -5.771 8.006 21.260 1.00 98.25 112 SER A C 1
ATOM 881 O O . SER A 1 112 ? -4.964 8.289 20.371 1.00 98.25 112 SER A O 1
ATOM 883 N N . VAL A 1 113 ? -7.091 8.113 21.066 1.00 98.12 113 VAL A N 1
ATOM 884 C CA . VAL A 1 113 ? -7.695 8.509 19.779 1.00 98.12 113 VAL A CA 1
ATOM 885 C C . VAL A 1 113 ? -7.267 9.922 19.363 1.00 98.12 113 VAL A C 1
ATOM 887 O O . VAL A 1 113 ? -7.014 10.181 18.184 1.00 98.12 113 VAL A O 1
ATOM 890 N N . ARG A 1 114 ? -7.137 10.862 20.310 1.00 98.06 114 ARG A N 1
ATOM 891 C CA . ARG A 1 114 ? -6.619 12.212 20.018 1.00 98.06 114 ARG A CA 1
ATOM 892 C C . ARG A 1 114 ? -5.175 12.182 19.529 1.00 98.06 114 ARG A C 1
ATOM 894 O O . ARG A 1 114 ? -4.853 12.898 18.579 1.00 98.06 114 ARG A O 1
ATOM 901 N N . GLN A 1 115 ? -4.319 11.371 20.147 1.00 98.25 115 GLN A N 1
ATOM 902 C CA . GLN A 1 115 ? -2.928 11.210 19.717 1.00 98.25 115 GLN A CA 1
ATOM 903 C C . GLN A 1 115 ? -2.846 10.612 18.308 1.00 98.25 115 GLN A C 1
ATOM 905 O O . GLN A 1 115 ? -2.104 11.121 17.463 1.00 98.25 115 GLN A O 1
ATOM 910 N N . GLU A 1 116 ? -3.666 9.604 18.008 1.00 98.19 116 GLU A N 1
ATOM 911 C CA . GLU A 1 116 ? -3.752 9.019 16.668 1.00 98.19 116 GLU A CA 1
ATOM 912 C C . GLU A 1 116 ? -4.226 10.048 15.627 1.00 98.19 116 GLU A C 1
ATOM 914 O O . GLU A 1 116 ? -3.622 10.199 14.562 1.00 98.19 116 GLU A O 1
ATOM 919 N N . ALA A 1 117 ? -5.253 10.840 15.948 1.00 98.00 117 ALA A N 1
ATOM 920 C CA . ALA A 1 117 ? -5.733 11.908 15.074 1.00 98.00 117 ALA A CA 1
ATOM 921 C C . ALA A 1 117 ? -4.646 12.965 14.793 1.00 98.00 117 ALA A C 1
ATOM 923 O O . ALA A 1 117 ? -4.518 13.450 13.661 1.00 98.00 117 ALA A O 1
ATOM 924 N N . GLN A 1 118 ? -3.822 13.302 15.792 1.00 98.00 118 GLN A N 1
ATOM 925 C CA . GLN A 1 118 ? -2.675 14.194 15.611 1.00 98.00 118 GLN A CA 1
ATOM 926 C C . GLN A 1 118 ? -1.613 13.581 14.689 1.00 98.00 118 GLN A C 1
ATOM 928 O O . GLN A 1 118 ? -1.162 14.264 13.760 1.00 98.00 118 GLN A O 1
ATOM 933 N N . LEU A 1 119 ? -1.261 12.304 14.877 1.00 98.12 119 LEU A N 1
ATOM 934 C CA . LEU A 1 119 ? -0.326 11.581 14.009 1.00 98.12 119 LEU A CA 1
ATOM 935 C C . LEU A 1 119 ? -0.828 11.558 12.558 1.00 98.12 119 LEU A C 1
ATOM 937 O O . LEU A 1 119 ? -0.101 11.954 11.643 1.00 98.12 119 LEU A O 1
ATOM 941 N N . ASN A 1 120 ? -2.101 11.212 12.358 1.00 96.69 120 ASN A N 1
ATOM 942 C CA . ASN A 1 120 ? -2.751 11.194 11.049 1.00 96.69 120 ASN A CA 1
ATOM 943 C C . ASN A 1 120 ? -2.737 12.577 10.382 1.00 96.69 120 ASN A C 1
ATOM 945 O O . ASN A 1 120 ? -2.483 12.698 9.180 1.00 96.69 120 ASN A O 1
ATOM 949 N N . SER A 1 121 ? -2.925 13.652 11.155 1.00 97.94 121 SER A N 1
ATOM 950 C CA . SER A 1 121 ? -2.818 15.020 10.635 1.00 97.94 121 SER A CA 1
ATOM 951 C C . SER A 1 121 ? -1.400 15.363 10.147 1.00 97.94 121 SER A C 1
ATOM 953 O O . SER A 1 121 ? -1.244 16.060 9.139 1.00 97.94 121 SER A O 1
ATOM 955 N N . SER A 1 122 ? -0.366 14.852 10.826 1.00 98.06 122 SER A N 1
ATOM 956 C CA . SER A 1 122 ? 1.040 15.022 10.445 1.00 98.06 122 SER A CA 1
ATOM 957 C C . SER A 1 122 ? 1.378 14.208 9.194 1.00 98.06 122 SER A C 1
ATOM 959 O O . SER A 1 122 ? 1.915 14.752 8.225 1.00 98.06 122 SER A O 1
ATOM 961 N N . MET A 1 123 ? 0.962 12.938 9.151 1.00 97.56 123 MET A N 1
ATOM 962 C CA . MET A 1 123 ? 1.129 12.072 7.980 1.00 97.56 123 MET A CA 1
ATOM 963 C C . MET A 1 123 ? 0.461 12.672 6.741 1.00 97.56 123 MET A C 1
ATOM 965 O O . MET A 1 123 ? 1.095 12.767 5.692 1.00 97.56 123 MET A O 1
ATOM 969 N N . LYS A 1 124 ? -0.760 13.205 6.870 1.00 98.31 124 LYS A N 1
ATOM 970 C CA . LYS A 1 124 ? -1.467 13.882 5.771 1.00 98.31 124 LYS A CA 1
ATOM 971 C C . LYS A 1 124 ? -0.688 15.074 5.203 1.00 98.31 124 LYS A C 1
ATOM 973 O O . LYS A 1 124 ? -0.710 15.305 3.995 1.00 98.31 124 LYS A O 1
ATOM 978 N N . LYS A 1 125 ? 0.016 15.841 6.044 1.00 98.06 125 LYS A N 1
ATOM 979 C CA . LYS A 1 125 ? 0.888 16.939 5.583 1.00 98.06 125 LYS A CA 1
ATOM 980 C C . LYS A 1 125 ? 2.114 16.411 4.838 1.00 98.06 125 LYS A C 1
ATOM 982 O O . LYS A 1 125 ? 2.510 17.010 3.842 1.00 98.06 125 LYS A O 1
ATOM 987 N N . ASN A 1 126 ? 2.698 15.306 5.296 1.00 97.25 126 ASN A N 1
ATOM 988 C CA . ASN A 1 126 ? 3.844 14.684 4.634 1.00 97.25 126 ASN A CA 1
ATOM 989 C C . ASN A 1 126 ? 3.473 14.092 3.272 1.00 97.25 126 ASN A C 1
ATOM 991 O O . ASN A 1 126 ? 4.205 14.328 2.316 1.00 97.25 126 ASN A O 1
ATOM 995 N N . VAL A 1 127 ? 2.320 13.424 3.159 1.00 97.94 127 VAL A N 1
ATOM 996 C CA . VAL A 1 127 ? 1.796 12.925 1.875 1.00 97.94 127 VAL A CA 1
ATOM 997 C C . VAL A 1 127 ? 1.647 14.077 0.881 1.00 97.94 127 VAL A C 1
ATOM 999 O O . VAL A 1 127 ? 2.258 14.042 -0.177 1.00 97.94 127 VAL A O 1
ATOM 1002 N N . ARG A 1 128 ? 1.000 15.183 1.279 1.00 97.69 128 ARG A N 1
ATOM 1003 C CA . ARG A 1 128 ? 0.881 16.376 0.417 1.00 97.69 128 ARG A CA 1
ATOM 1004 C C . ARG A 1 128 ? 2.233 16.947 -0.023 1.00 97.69 128 ARG A C 1
ATOM 1006 O O . ARG A 1 128 ? 2.361 17.422 -1.145 1.00 97.69 128 ARG A O 1
ATOM 1013 N N . ARG A 1 129 ? 3.248 16.931 0.851 1.00 97.94 129 ARG A N 1
ATOM 1014 C CA . ARG A 1 129 ? 4.611 17.365 0.491 1.00 97.94 129 ARG A CA 1
ATOM 1015 C C . ARG A 1 129 ? 5.250 16.425 -0.532 1.00 97.94 129 ARG A C 1
ATOM 1017 O O . ARG A 1 129 ? 5.947 16.902 -1.424 1.00 97.94 129 ARG A O 1
ATOM 1024 N N . LEU A 1 130 ? 5.042 15.116 -0.403 1.00 97.69 130 LEU A N 1
ATOM 1025 C CA . LEU A 1 130 ? 5.530 14.139 -1.376 1.00 97.69 130 LEU A CA 1
ATOM 1026 C C . LEU A 1 130 ? 4.831 14.306 -2.726 1.00 97.69 130 LEU A C 1
ATOM 1028 O O . LEU A 1 130 ? 5.531 14.366 -3.731 1.00 97.69 130 LEU A O 1
ATOM 1032 N N . ASP A 1 131 ? 3.512 14.510 -2.739 1.00 97.94 131 ASP A N 1
ATOM 1033 C CA . ASP A 1 131 ? 2.750 14.771 -3.967 1.00 97.94 131 ASP A CA 1
ATOM 1034 C C . ASP A 1 131 ? 3.318 15.978 -4.723 1.00 97.94 131 ASP A C 1
ATOM 1036 O O . ASP A 1 131 ? 3.605 15.896 -5.914 1.00 97.94 131 ASP A O 1
ATOM 1040 N N . THR A 1 132 ? 3.597 17.082 -4.018 1.00 98.00 132 THR A N 1
ATOM 1041 C CA . THR A 1 132 ? 4.204 18.263 -4.657 1.00 98.00 132 THR A CA 1
ATOM 1042 C C . THR A 1 132 ? 5.604 17.996 -5.210 1.00 98.00 132 THR A C 1
ATOM 1044 O O . THR A 1 132 ? 5.949 18.529 -6.257 1.00 98.00 132 THR A O 1
ATOM 1047 N N . LYS A 1 133 ? 6.414 17.160 -4.544 1.00 98.50 133 LYS A N 1
ATOM 1048 C CA . LYS A 1 133 ? 7.752 16.795 -5.041 1.00 98.50 133 LYS A CA 1
ATOM 1049 C C . LYS A 1 133 ? 7.669 15.910 -6.281 1.00 98.50 133 LYS A C 1
ATOM 1051 O O . LYS A 1 133 ? 8.469 16.090 -7.195 1.00 98.50 133 LYS A O 1
ATOM 1056 N N . LEU A 1 134 ? 6.727 14.968 -6.301 1.00 97.94 134 LEU A N 1
ATOM 1057 C CA . LEU A 1 134 ? 6.481 14.113 -7.459 1.00 97.94 134 LEU A CA 1
ATOM 1058 C C . LEU A 1 134 ? 6.039 14.941 -8.665 1.00 97.94 134 LEU A C 1
ATOM 1060 O O . LEU A 1 134 ? 6.575 14.741 -9.750 1.00 97.94 134 LEU A O 1
ATOM 1064 N N . GLU A 1 135 ? 5.154 15.919 -8.466 1.00 98.06 135 GLU A N 1
ATOM 1065 C CA . GLU A 1 135 ? 4.715 16.817 -9.539 1.00 98.06 135 GLU A CA 1
ATOM 1066 C C . GLU A 1 135 ? 5.879 17.658 -10.093 1.00 98.06 135 GLU A C 1
ATOM 1068 O O . GLU A 1 135 ? 6.050 17.775 -11.309 1.00 98.06 135 GLU A O 1
ATOM 1073 N N . THR A 1 136 ? 6.747 18.183 -9.218 1.00 98.31 136 THR A N 1
ATOM 1074 C CA . THR A 1 136 ? 7.958 18.899 -9.648 1.00 98.31 136 THR A CA 1
ATOM 1075 C C . THR A 1 136 ? 8.876 17.995 -10.475 1.00 98.31 136 THR A C 1
ATOM 1077 O O . THR A 1 136 ? 9.237 18.368 -11.591 1.00 98.31 136 THR A O 1
ATOM 1080 N N . LEU A 1 137 ? 9.191 16.786 -9.995 1.00 98.00 137 LEU A N 1
ATOM 1081 C CA . LEU A 1 137 ? 10.036 15.828 -10.724 1.00 98.00 137 LEU A CA 1
ATOM 1082 C C . LEU A 1 137 ? 9.415 15.407 -12.064 1.00 98.00 137 LEU A C 1
ATOM 1084 O O . LEU A 1 137 ? 10.120 15.266 -13.065 1.00 98.00 137 LEU A O 1
ATOM 1088 N N . ALA A 1 138 ? 8.093 15.238 -12.120 1.00 97.81 138 ALA A N 1
ATOM 1089 C CA . ALA A 1 138 ? 7.380 14.946 -13.359 1.00 97.81 138 ALA A CA 1
ATOM 1090 C C . ALA A 1 138 ? 7.514 16.098 -14.372 1.00 97.81 138 ALA A C 1
ATOM 1092 O O . ALA A 1 138 ? 7.740 15.870 -15.562 1.00 97.81 138 ALA A O 1
ATOM 1093 N N . SER A 1 139 ? 7.434 17.349 -13.910 1.00 97.50 139 SER A N 1
ATOM 1094 C CA . SER A 1 139 ? 7.622 18.520 -14.771 1.00 97.50 139 SER A CA 1
ATOM 1095 C C . SER A 1 139 ? 9.067 18.663 -15.278 1.00 97.50 139 SER A C 1
ATOM 1097 O O . SER A 1 139 ? 9.273 18.949 -16.460 1.00 97.50 139 SER A O 1
ATOM 1099 N N . GLU A 1 140 ? 10.061 18.385 -14.427 1.00 98.31 140 GLU A N 1
ATOM 1100 C CA . GLU A 1 140 ? 11.488 18.411 -14.773 1.00 98.31 140 GLU A CA 1
ATOM 1101 C C . GLU A 1 140 ? 11.830 17.330 -15.805 1.00 98.31 140 GLU A C 1
ATOM 1103 O O . GLU A 1 140 ? 12.391 17.628 -16.860 1.00 98.31 140 GLU A O 1
ATOM 1108 N N . THR A 1 141 ? 11.413 16.085 -15.555 1.00 96.19 141 THR A N 1
ATOM 1109 C CA . THR A 1 141 ? 11.635 14.959 -16.478 1.00 96.19 141 THR A CA 1
ATOM 1110 C C . THR A 1 141 ? 10.967 15.187 -17.831 1.00 96.19 141 THR A C 1
ATOM 1112 O O . THR A 1 141 ? 11.578 14.929 -18.870 1.00 96.19 141 THR A O 1
ATOM 1115 N N . LYS A 1 142 ? 9.753 15.751 -17.857 1.00 98.00 142 LYS A N 1
ATOM 1116 C CA . LYS A 1 142 ? 9.085 16.167 -19.100 1.00 98.00 142 LYS A CA 1
ATOM 1117 C C . LYS A 1 142 ? 9.896 17.218 -19.868 1.00 98.00 142 LYS A C 1
ATOM 1119 O O . LYS A 1 142 ? 9.951 17.162 -21.098 1.00 98.00 142 LYS A O 1
ATOM 1124 N N . GLY A 1 143 ? 10.534 18.151 -19.159 1.00 96.88 143 GLY A N 1
ATOM 1125 C CA . GLY A 1 143 ? 11.461 19.127 -19.732 1.00 96.88 143 GLY A CA 1
ATOM 1126 C C . GLY A 1 143 ? 12.673 18.462 -20.388 1.00 96.88 143 GLY A C 1
ATOM 1127 O O . GLY A 1 143 ? 12.926 18.688 -21.572 1.00 96.88 143 GLY A O 1
ATOM 1128 N N . SER A 1 144 ? 13.359 17.576 -19.663 1.00 97.88 144 SER A N 1
ATOM 1129 C CA . SER A 1 144 ? 14.529 16.850 -20.177 1.00 97.88 144 SER A CA 1
ATOM 1130 C C . SER A 1 144 ? 14.197 15.948 -21.366 1.00 97.88 144 SER A C 1
ATOM 1132 O O . SER A 1 144 ? 14.963 15.891 -22.325 1.00 97.88 144 SER A O 1
ATOM 1134 N N . ILE A 1 145 ? 13.039 15.275 -21.354 1.00 96.94 145 ILE A N 1
ATOM 1135 C CA . ILE A 1 145 ? 12.574 14.473 -22.497 1.00 96.94 145 ILE A CA 1
ATOM 1136 C C . ILE A 1 145 ? 12.416 15.361 -23.732 1.00 96.94 145 ILE A C 1
ATOM 1138 O O . ILE A 1 145 ? 12.867 14.990 -24.814 1.00 96.94 145 ILE A O 1
ATOM 1142 N N . LYS A 1 146 ? 11.820 16.550 -23.583 1.00 98.06 146 LYS A N 1
ATOM 1143 C CA . LYS A 1 146 ? 11.658 17.490 -24.696 1.00 98.06 146 LYS A CA 1
ATOM 1144 C C . LYS A 1 146 ? 13.013 17.911 -25.276 1.00 98.06 146 LYS A C 1
ATOM 1146 O O . LYS A 1 146 ? 13.181 17.880 -26.492 1.00 98.06 146 LYS A O 1
ATOM 1151 N N . GLU A 1 147 ? 13.986 18.236 -24.431 1.00 98.06 147 GLU A N 1
ATOM 1152 C CA . GLU A 1 147 ? 15.342 18.593 -24.868 1.00 98.06 147 GLU A CA 1
ATOM 1153 C C . GLU A 1 147 ? 16.029 17.441 -25.621 1.00 98.06 147 GLU A C 1
ATOM 1155 O O . GLU A 1 147 ? 16.501 17.624 -26.744 1.00 98.06 147 GLU A O 1
ATOM 1160 N N . LEU A 1 148 ? 15.979 16.222 -25.074 1.00 97.75 148 LEU A N 1
ATOM 1161 C CA . LEU A 1 148 ? 16.494 15.011 -25.724 1.00 97.75 148 LEU A CA 1
ATOM 1162 C C . LEU A 1 148 ? 15.834 14.739 -27.080 1.00 97.75 148 LEU A C 1
ATOM 1164 O O . LEU A 1 148 ? 16.513 14.325 -28.021 1.00 97.75 148 LEU A O 1
ATOM 1168 N N . THR A 1 149 ? 14.525 14.979 -27.209 1.00 97.00 149 THR A N 1
ATOM 1169 C CA . THR A 1 149 ? 13.834 14.801 -28.494 1.00 97.00 149 THR A CA 1
ATOM 1170 C C . THR A 1 149 ? 14.296 15.799 -29.552 1.00 97.00 149 THR A C 1
ATOM 1172 O O . THR A 1 149 ? 14.415 15.416 -30.715 1.00 97.00 149 THR A O 1
ATOM 1175 N N . GLU A 1 150 ? 14.611 17.042 -29.181 1.00 98.19 150 GLU A N 1
ATOM 1176 C CA . GLU A 1 150 ? 15.155 18.028 -30.122 1.00 98.19 150 GLU A CA 1
ATOM 1177 C C . GLU A 1 150 ? 16.592 17.677 -30.535 1.00 98.19 150 GLU A C 1
ATOM 1179 O O . GLU A 1 150 ? 16.889 17.633 -31.730 1.00 98.19 150 GLU A O 1
ATOM 1184 N N . VAL A 1 151 ? 17.449 17.287 -29.584 1.00 97.81 151 VAL A N 1
ATOM 1185 C CA . VAL A 1 151 ? 18.810 16.798 -29.882 1.00 97.81 151 VAL A CA 1
ATOM 1186 C C . VAL A 1 151 ? 18.772 15.562 -30.790 1.00 97.81 151 VAL A C 1
ATOM 1188 O O . VAL A 1 151 ? 19.565 15.428 -31.723 1.00 97.81 151 VAL A O 1
ATOM 1191 N N . SER A 1 152 ? 17.826 14.648 -30.561 1.00 97.38 152 SER A N 1
ATOM 1192 C CA . SER A 1 152 ? 17.637 13.463 -31.403 1.00 97.38 152 SER A CA 1
ATOM 1193 C C . SER A 1 152 ? 17.261 13.832 -32.843 1.00 97.38 152 SER A C 1
ATOM 1195 O O . SER A 1 152 ? 17.824 13.268 -33.788 1.00 97.38 152 SER A O 1
ATOM 1197 N N . LYS A 1 153 ? 16.368 14.816 -33.034 1.00 97.56 153 LYS A N 1
ATOM 1198 C CA . LYS A 1 153 ? 16.012 15.328 -34.367 1.00 97.56 153 LYS A CA 1
ATOM 1199 C C . LYS A 1 153 ? 17.229 15.916 -35.078 1.00 97.56 153 LYS A C 1
ATOM 1201 O O . LYS A 1 153 ? 17.467 15.558 -36.232 1.00 97.56 153 LYS A O 1
ATOM 1206 N N . GLU A 1 154 ? 18.022 16.744 -34.401 1.00 97.56 154 GLU A N 1
ATOM 1207 C CA . GLU A 1 154 ? 19.245 17.324 -34.971 1.00 97.56 154 GLU A CA 1
ATOM 1208 C C . GLU A 1 154 ? 20.249 16.236 -35.379 1.00 97.56 154 GLU A C 1
ATOM 1210 O O . GLU A 1 154 ? 20.720 16.200 -36.519 1.00 97.56 154 GLU A O 1
ATOM 1215 N N . ASN A 1 155 ? 20.499 15.269 -34.495 1.00 96.69 155 ASN A N 1
ATOM 1216 C CA . ASN A 1 155 ? 21.375 14.138 -34.791 1.00 96.69 155 ASN A CA 1
ATOM 1217 C C . ASN A 1 155 ? 20.874 13.311 -35.981 1.00 96.69 155 ASN A C 1
ATOM 1219 O O . ASN A 1 155 ? 21.673 12.890 -36.820 1.00 96.69 155 ASN A O 1
ATOM 1223 N N . SER A 1 156 ? 19.560 13.108 -36.102 1.00 96.19 156 SER A N 1
ATOM 1224 C CA . SER A 1 156 ? 18.978 12.401 -37.244 1.00 96.19 156 SER A CA 1
ATOM 1225 C C . SER A 1 156 ? 19.238 13.132 -38.569 1.00 96.19 156 SER A C 1
ATOM 1227 O O . SER A 1 156 ? 19.608 12.491 -39.558 1.00 96.19 156 SER A O 1
ATOM 1229 N N . ALA A 1 157 ? 19.143 14.466 -38.580 1.00 96.50 157 ALA A N 1
ATOM 1230 C CA . ALA A 1 157 ? 19.455 15.291 -39.744 1.00 96.50 157 ALA A CA 1
ATOM 1231 C C . ALA A 1 157 ? 20.952 15.220 -40.097 1.00 96.50 157 ALA A C 1
ATOM 1233 O O . ALA A 1 157 ? 21.307 15.015 -41.262 1.00 96.50 157 ALA A O 1
ATOM 1234 N N . ASN A 1 158 ? 21.831 15.277 -39.093 1.00 96.69 158 ASN A N 1
ATOM 1235 C CA . ASN A 1 158 ? 23.279 15.139 -39.275 1.00 96.69 158 ASN A CA 1
ATOM 1236 C C . ASN A 1 158 ? 23.659 13.769 -39.864 1.00 96.69 158 ASN A C 1
ATOM 1238 O O . ASN A 1 158 ? 24.441 13.691 -40.816 1.00 96.69 158 ASN A O 1
ATOM 1242 N N . ILE A 1 159 ? 23.053 12.680 -39.373 1.00 96.50 159 ILE A N 1
ATOM 1243 C CA . ILE A 1 159 ? 23.255 11.323 -39.909 1.00 96.50 159 ILE A CA 1
ATOM 1244 C C . ILE A 1 159 ? 22.813 11.238 -41.376 1.00 96.50 159 ILE A C 1
ATOM 1246 O O . ILE A 1 159 ? 23.508 10.632 -42.197 1.00 96.50 159 ILE A O 1
ATOM 1250 N N . GLN A 1 160 ? 21.678 11.845 -41.737 1.00 95.50 160 GLN A N 1
ATOM 1251 C CA . GLN A 1 160 ? 21.240 11.905 -43.135 1.00 95.50 160 GLN A CA 1
ATOM 1252 C C . GLN A 1 160 ? 22.236 12.680 -44.012 1.00 95.50 160 GLN A C 1
ATOM 1254 O O . GLN A 1 160 ? 22.568 12.221 -45.110 1.00 95.50 160 GLN A O 1
ATOM 1259 N N . GLY A 1 161 ? 22.769 13.801 -43.513 1.00 97.06 161 GLY A N 1
ATOM 1260 C CA . GLY A 1 161 ? 23.820 14.574 -44.178 1.00 97.06 161 GLY A CA 1
ATOM 1261 C C . GLY A 1 161 ? 25.079 13.746 -44.453 1.00 97.06 161 GLY A C 1
ATOM 1262 O O . GLY A 1 161 ? 25.554 13.698 -45.590 1.00 97.06 161 GLY A O 1
ATOM 1263 N N . LEU A 1 162 ? 25.568 13.012 -43.449 1.00 96.44 162 LEU A N 1
ATOM 1264 C CA . LEU A 1 162 ? 26.728 12.123 -43.588 1.00 96.44 162 LEU A CA 1
ATOM 1265 C C . LEU A 1 162 ? 26.485 10.989 -44.594 1.00 96.44 162 LEU A C 1
ATOM 1267 O O . LEU A 1 162 ? 27.357 10.699 -45.413 1.00 96.44 162 LEU A O 1
ATOM 1271 N N . ARG A 1 163 ? 25.290 10.381 -44.602 1.00 95.38 163 ARG A N 1
ATOM 1272 C CA . ARG A 1 163 ? 24.925 9.360 -45.605 1.00 95.38 163 ARG A CA 1
ATOM 1273 C C . ARG A 1 163 ? 24.947 9.922 -47.026 1.00 95.38 163 ARG A C 1
ATOM 1275 O O . ARG A 1 163 ? 25.430 9.253 -47.940 1.00 95.38 163 ARG A O 1
ATOM 1282 N N . LYS A 1 164 ? 24.460 11.152 -47.224 1.00 97.94 164 LYS A N 1
ATOM 1283 C CA . LYS A 1 164 ? 24.510 11.830 -48.527 1.00 97.94 164 LYS A CA 1
ATOM 1284 C C . LYS A 1 164 ? 25.952 12.084 -48.969 1.00 97.94 164 LYS A C 1
ATOM 1286 O O . LYS A 1 164 ? 26.289 11.791 -50.114 1.00 97.94 164 LYS A O 1
ATOM 1291 N N . LEU A 1 165 ? 26.810 12.551 -48.060 1.00 96.06 165 LEU A N 1
ATOM 1292 C CA . LEU A 1 165 ? 28.237 12.740 -48.330 1.00 96.06 165 LEU A CA 1
ATOM 1293 C C . LEU A 1 165 ? 28.915 11.416 -48.724 1.00 96.06 165 LEU A C 1
ATOM 1295 O O . LEU A 1 165 ? 29.638 11.361 -49.715 1.00 96.06 165 LEU A O 1
ATOM 1299 N N . GLN A 1 166 ? 28.621 10.330 -48.004 1.00 97.38 166 GLN A N 1
ATOM 1300 C CA . GLN A 1 166 ? 29.153 9.000 -48.302 1.00 97.38 166 GLN A CA 1
ATOM 1301 C C . GLN A 1 166 ? 28.736 8.505 -49.698 1.00 97.38 166 GLN A C 1
ATOM 1303 O O . GLN A 1 166 ? 29.550 7.909 -50.406 1.00 97.38 166 GLN A O 1
ATOM 1308 N N . MET A 1 167 ? 27.490 8.755 -50.117 1.00 96.75 167 MET A N 1
ATOM 1309 C CA . MET A 1 167 ? 27.036 8.436 -51.476 1.00 96.75 167 MET A CA 1
ATOM 1310 C C . MET A 1 167 ? 27.803 9.232 -52.538 1.00 96.75 167 MET A C 1
ATOM 1312 O O . MET A 1 167 ? 28.243 8.647 -53.526 1.00 96.75 167 MET A O 1
ATOM 1316 N N . LEU A 1 168 ? 28.030 10.530 -52.312 1.00 97.44 168 LEU A N 1
ATOM 1317 C CA . LEU A 1 168 ? 28.808 11.372 -53.228 1.00 97.44 168 LEU A CA 1
ATOM 1318 C C . LEU A 1 168 ? 30.270 10.917 -53.333 1.00 97.44 168 LEU A C 1
ATOM 1320 O O . LEU A 1 168 ? 30.817 10.875 -54.433 1.00 97.44 168 LEU A O 1
ATOM 1324 N N . MET A 1 169 ? 30.894 10.520 -52.218 1.00 95.75 169 MET A N 1
ATOM 1325 C CA . MET A 1 169 ? 32.253 9.963 -52.230 1.00 95.75 169 MET A CA 1
ATOM 1326 C C . MET A 1 169 ? 32.325 8.676 -53.061 1.00 95.75 169 MET A C 1
ATOM 1328 O O . MET A 1 169 ? 33.179 8.569 -53.938 1.00 95.75 169 MET A O 1
ATOM 1332 N N . LYS A 1 170 ? 31.376 7.746 -52.872 1.00 96.31 170 LYS A N 1
ATOM 1333 C CA . LYS A 1 170 ? 31.291 6.520 -53.685 1.00 96.31 170 LYS A CA 1
ATOM 1334 C C . LYS A 1 170 ? 31.126 6.822 -55.177 1.00 96.31 170 LYS A C 1
ATOM 1336 O O . LYS A 1 170 ? 31.780 6.190 -56.000 1.00 96.31 170 LYS A O 1
ATOM 1341 N N . GLN A 1 171 ? 30.283 7.792 -55.530 1.00 96.88 171 GLN A N 1
ATOM 1342 C CA . GLN A 1 171 ? 30.070 8.198 -56.922 1.00 96.88 171 GLN A CA 1
ATOM 1343 C C . GLN A 1 171 ? 31.328 8.825 -57.542 1.00 96.88 171 GLN A C 1
ATOM 1345 O O . GLN A 1 171 ? 31.652 8.555 -58.703 1.00 96.88 171 GLN A O 1
ATOM 1350 N N . ARG A 1 172 ? 32.066 9.632 -56.770 1.00 96.06 172 ARG A N 1
ATOM 1351 C CA . ARG A 1 172 ? 33.349 10.201 -57.198 1.00 96.06 172 ARG A CA 1
ATOM 1352 C C . ARG A 1 172 ? 34.365 9.099 -57.482 1.00 96.06 172 ARG A C 1
ATOM 1354 O O . ARG A 1 172 ? 34.993 9.123 -58.535 1.00 96.06 172 ARG A O 1
ATOM 1361 N N . ASP A 1 173 ? 34.497 8.132 -56.578 1.00 95.44 173 ASP A N 1
ATOM 1362 C CA . ASP A 1 173 ? 35.462 7.040 -56.725 1.00 95.44 173 ASP A CA 1
ATOM 1363 C C . ASP A 1 173 ? 35.108 6.137 -57.925 1.00 95.44 173 ASP A C 1
ATOM 1365 O O . ASP A 1 173 ? 35.992 5.742 -58.684 1.00 95.44 173 ASP A O 1
ATOM 1369 N N . GLN A 1 174 ? 33.815 5.898 -58.181 1.00 94.19 174 GLN A N 1
ATOM 1370 C CA . GLN A 1 174 ? 33.341 5.214 -59.394 1.00 94.19 174 GLN A CA 1
ATOM 1371 C C . GLN A 1 174 ? 33.678 5.990 -60.675 1.00 94.19 174 GLN A C 1
ATOM 1373 O O . GLN A 1 174 ? 34.159 5.403 -61.643 1.00 94.19 174 GLN A O 1
ATOM 1378 N N . THR A 1 175 ? 33.468 7.310 -60.681 1.00 94.38 175 THR A N 1
ATOM 1379 C CA . THR A 1 175 ? 33.808 8.171 -61.828 1.00 94.38 175 THR A CA 1
ATOM 1380 C C . THR A 1 175 ? 35.316 8.188 -62.086 1.00 94.38 175 THR A C 1
ATOM 1382 O O . THR A 1 175 ? 35.746 8.091 -63.233 1.00 94.38 175 THR A O 1
ATOM 1385 N N . ALA A 1 176 ? 36.130 8.261 -61.029 1.00 93.31 176 ALA A N 1
ATOM 1386 C CA . ALA A 1 176 ? 37.586 8.223 -61.131 1.00 93.31 176 ALA A CA 1
ATOM 1387 C C . ALA A 1 176 ? 38.088 6.874 -61.671 1.00 93.31 176 ALA A C 1
ATOM 1389 O O . ALA A 1 176 ? 38.946 6.850 -62.552 1.00 93.31 176 ALA A O 1
ATOM 1390 N N . ALA A 1 177 ? 37.516 5.759 -61.205 1.00 92.12 177 ALA A N 1
ATOM 1391 C CA . ALA A 1 177 ? 37.829 4.429 -61.721 1.00 92.12 177 ALA A CA 1
ATOM 1392 C C . ALA A 1 177 ? 37.450 4.282 -63.205 1.00 92.12 177 ALA A C 1
ATOM 1394 O O . ALA A 1 177 ? 38.240 3.762 -63.992 1.00 92.12 177 ALA A O 1
ATOM 1395 N N . ALA A 1 178 ? 36.280 4.791 -63.610 1.00 91.62 178 ALA A N 1
ATOM 1396 C CA . ALA A 1 178 ? 35.857 4.797 -65.010 1.00 91.62 178 ALA A CA 1
ATOM 1397 C C . ALA A 1 178 ? 36.789 5.646 -65.895 1.00 91.62 178 ALA A C 1
ATOM 1399 O O . ALA A 1 178 ? 37.167 5.211 -66.982 1.00 91.62 178 ALA A O 1
ATOM 1400 N N . ALA A 1 179 ? 37.212 6.822 -65.419 1.00 89.94 179 ALA A N 1
ATOM 1401 C CA . ALA A 1 179 ? 38.166 7.675 -66.126 1.00 89.94 179 ALA A CA 1
ATOM 1402 C C . ALA A 1 179 ? 39.550 7.013 -66.262 1.00 89.94 179 ALA A C 1
ATOM 1404 O O . ALA A 1 179 ? 40.149 7.059 -67.336 1.00 89.94 179 ALA A O 1
ATOM 1405 N N . ALA A 1 180 ? 40.038 6.348 -65.210 1.00 87.00 180 ALA A N 1
ATOM 1406 C CA . ALA A 1 180 ? 41.290 5.594 -65.252 1.00 87.00 180 ALA A CA 1
ATOM 1407 C C . ALA A 1 180 ? 41.218 4.412 -66.236 1.00 87.00 180 ALA A C 1
ATOM 1409 O O . ALA A 1 180 ? 42.149 4.201 -67.012 1.00 87.00 180 ALA A O 1
ATOM 1410 N N . ALA A 1 181 ? 40.098 3.680 -66.260 1.00 84.38 181 ALA A N 1
ATOM 1411 C CA . ALA A 1 181 ? 39.868 2.601 -67.220 1.00 84.38 181 ALA A CA 1
ATOM 1412 C C . ALA A 1 181 ? 39.822 3.116 -68.671 1.00 84.38 181 ALA A C 1
ATOM 1414 O O . ALA A 1 181 ? 40.412 2.504 -69.561 1.00 84.38 181 ALA A O 1
ATOM 1415 N N . ALA A 1 182 ? 39.180 4.264 -68.909 1.00 83.44 182 ALA A N 1
ATOM 1416 C CA . ALA A 1 182 ? 39.159 4.906 -70.222 1.00 83.44 182 ALA A CA 1
ATOM 1417 C C . ALA A 1 182 ? 40.560 5.363 -70.670 1.00 83.44 182 ALA A C 1
ATOM 1419 O O . ALA A 1 182 ? 40.916 5.186 -71.832 1.00 83.44 182 ALA A O 1
ATOM 1420 N N . ALA A 1 183 ? 41.378 5.894 -69.755 1.00 79.94 183 ALA A N 1
ATOM 1421 C CA . ALA A 1 183 ? 42.763 6.266 -70.047 1.00 79.94 183 ALA A CA 1
ATOM 1422 C C . ALA A 1 183 ? 43.637 5.042 -70.384 1.00 79.94 183 ALA A C 1
ATOM 1424 O O . ALA A 1 183 ? 44.424 5.093 -71.327 1.00 79.94 183 ALA A O 1
ATOM 1425 N N . ALA A 1 184 ? 43.457 3.923 -69.673 1.00 76.44 184 ALA A N 1
ATOM 1426 C CA . ALA A 1 184 ? 44.173 2.675 -69.943 1.00 76.44 184 ALA A CA 1
ATOM 1427 C C . ALA A 1 184 ? 43.828 2.062 -71.316 1.00 76.44 184 ALA A C 1
ATOM 1429 O O . ALA A 1 184 ? 44.673 1.408 -71.926 1.00 76.44 184 ALA A O 1
ATOM 1430 N N . ALA A 1 185 ? 42.621 2.304 -71.840 1.00 71.19 185 ALA A N 1
ATOM 1431 C CA . ALA A 1 185 ? 42.208 1.833 -73.164 1.00 71.19 185 ALA A CA 1
ATOM 1432 C C . ALA A 1 185 ? 42.905 2.563 -74.335 1.00 71.19 185 ALA A C 1
ATOM 1434 O O . ALA A 1 185 ? 42.864 2.074 -75.462 1.00 71.19 185 ALA A O 1
ATOM 1435 N N . VAL A 1 186 ? 43.553 3.711 -74.091 1.00 68.50 186 VAL A N 1
ATOM 1436 C CA . VAL A 1 186 ? 44.278 4.495 -75.115 1.00 68.50 186 VAL A CA 1
ATOM 1437 C C . VAL A 1 186 ? 45.760 4.091 -75.216 1.00 68.50 186 VAL A C 1
ATOM 1439 O O . VAL A 1 186 ? 46.433 4.416 -76.193 1.00 68.50 186 VAL A O 1
ATOM 1442 N N . THR A 1 187 ? 46.282 3.327 -74.254 1.00 53.91 187 THR A N 1
ATOM 1443 C CA . THR A 1 187 ? 47.648 2.783 -74.296 1.00 53.91 187 THR A CA 1
ATOM 1444 C C . THR A 1 187 ? 47.689 1.403 -74.971 1.00 53.91 187 THR A C 1
ATOM 1446 O O . THR A 1 187 ? 46.967 0.506 -74.534 1.00 53.91 187 THR A O 1
ATOM 1449 N N . PRO A 1 188 ? 48.525 1.182 -76.010 1.00 46.94 188 PRO A N 1
ATOM 1450 C CA . PRO A 1 188 ? 48.679 -0.135 -76.624 1.00 46.94 188 PRO A CA 1
ATOM 1451 C C . PRO A 1 188 ? 49.228 -1.149 -75.602 1.00 46.94 188 PRO A C 1
ATOM 1453 O O . PRO A 1 188 ? 50.066 -0.787 -74.772 1.00 46.94 188 PRO A O 1
ATOM 1456 N N . PRO A 1 189 ? 48.770 -2.412 -75.638 1.00 48.66 189 PRO A N 1
ATOM 1457 C CA . PRO A 1 189 ? 49.087 -3.388 -74.605 1.00 48.66 189 PRO A CA 1
ATOM 1458 C C . PRO A 1 189 ? 50.577 -3.770 -74.632 1.00 48.66 189 PRO A C 1
ATOM 1460 O O . PRO A 1 189 ? 51.070 -4.201 -75.677 1.00 48.66 189 PRO A O 1
ATOM 1463 N N . PRO A 1 190 ? 51.301 -3.706 -73.500 1.00 47.47 190 PRO A N 1
ATOM 1464 C CA . PRO A 1 190 ? 52.508 -4.496 -73.335 1.00 47.47 190 PRO A CA 1
ATOM 1465 C C . PRO A 1 190 ? 52.106 -5.971 -73.213 1.00 47.47 190 PRO A C 1
ATOM 1467 O O . PRO A 1 190 ? 51.284 -6.366 -72.386 1.00 47.47 190 PRO A O 1
ATOM 1470 N N . THR A 1 191 ? 52.676 -6.798 -74.079 1.00 46.44 191 THR A N 1
ATOM 1471 C CA . THR A 1 191 ? 52.545 -8.253 -74.062 1.00 46.44 191 THR A CA 1
ATOM 1472 C C . THR A 1 191 ? 53.126 -8.829 -72.774 1.00 46.44 191 THR A C 1
ATOM 1474 O O . THR A 1 191 ? 54.344 -8.853 -72.611 1.00 46.44 191 THR A O 1
ATOM 1477 N N . GLY A 1 192 ? 52.272 -9.352 -71.894 1.00 52.56 192 GLY A N 1
ATOM 1478 C CA . GLY A 1 192 ? 52.705 -10.285 -70.858 1.00 52.56 192 GLY A CA 1
ATOM 1479 C C . GLY A 1 192 ? 51.888 -10.268 -69.570 1.00 52.56 192 GLY A C 1
ATOM 1480 O O . GLY A 1 192 ? 51.874 -9.279 -68.852 1.00 52.56 192 GLY A O 1
ATOM 1481 N N . ALA A 1 193 ? 51.360 -11.451 -69.247 1.00 41.88 193 ALA A N 1
ATOM 1482 C CA . ALA A 1 193 ? 51.183 -11.983 -67.894 1.00 41.88 193 ALA A CA 1
ATOM 1483 C C . ALA A 1 193 ? 49.904 -11.638 -67.089 1.00 41.88 193 ALA A C 1
ATOM 1485 O O . ALA A 1 193 ? 49.807 -10.650 -66.375 1.00 41.88 193 ALA A O 1
ATOM 1486 N N . THR A 1 194 ? 49.016 -12.639 -67.124 1.00 43.66 194 THR A N 1
ATOM 1487 C CA . THR A 1 194 ? 48.395 -13.365 -65.993 1.00 43.66 194 THR A CA 1
ATOM 1488 C C . THR A 1 194 ? 47.343 -12.696 -65.102 1.00 43.66 194 THR A C 1
ATOM 1490 O O . THR A 1 194 ? 47.579 -11.752 -64.359 1.00 43.66 194 THR A O 1
ATOM 1493 N N . ALA A 1 195 ? 46.174 -13.338 -65.131 1.00 48.44 195 ALA A N 1
ATOM 1494 C CA . ALA A 1 195 ? 44.988 -13.128 -64.321 1.00 48.44 195 ALA A CA 1
ATOM 1495 C C . ALA A 1 195 ? 45.194 -13.377 -62.815 1.00 48.44 195 ALA A C 1
ATOM 1497 O O . ALA A 1 195 ? 45.903 -14.302 -62.422 1.00 48.44 195 ALA A O 1
ATOM 1498 N N . SER A 1 196 ? 44.444 -12.651 -61.981 1.00 40.34 196 SER A N 1
ATOM 1499 C CA . SER A 1 196 ? 43.827 -13.192 -60.761 1.00 40.34 196 SER A CA 1
ATOM 1500 C C . SER A 1 196 ? 42.662 -12.317 -60.305 1.00 40.34 196 SER A C 1
ATOM 1502 O O . SER A 1 196 ? 42.665 -11.100 -60.460 1.00 40.34 196 SER A O 1
ATOM 1504 N N . ALA A 1 197 ? 41.629 -13.001 -59.831 1.00 45.88 197 ALA A N 1
ATOM 1505 C CA . ALA A 1 197 ? 40.241 -12.577 -59.769 1.00 45.88 197 ALA A CA 1
ATOM 1506 C C . ALA A 1 197 ? 39.743 -12.332 -58.328 1.00 45.88 197 ALA A C 1
ATOM 1508 O O . ALA A 1 197 ? 40.423 -12.693 -57.373 1.00 45.88 197 ALA A O 1
ATOM 1509 N N . LEU A 1 198 ? 38.487 -11.851 -58.251 1.00 40.28 198 LEU A N 1
ATOM 1510 C CA . LEU A 1 198 ? 37.497 -11.941 -57.149 1.00 40.28 198 LEU A CA 1
ATOM 1511 C C . LEU A 1 198 ? 37.650 -10.894 -56.017 1.00 40.28 198 LEU A C 1
ATOM 1513 O O . LEU A 1 198 ? 38.666 -10.862 -55.342 1.00 40.28 198 LEU A O 1
ATOM 1517 N N . SER A 1 199 ? 36.746 -9.922 -55.783 1.00 49.88 199 SER A N 1
ATOM 1518 C CA . SER A 1 199 ? 35.266 -9.915 -55.618 1.00 49.88 199 SER A CA 1
ATOM 1519 C C . SER A 1 199 ? 34.803 -10.763 -54.420 1.00 49.88 199 SER A C 1
ATOM 1521 O O . SER A 1 199 ? 34.703 -11.978 -54.548 1.00 49.88 199 SER A O 1
ATOM 1523 N N . SER A 1 200 ? 34.518 -10.205 -53.232 1.00 48.06 200 SER A N 1
ATOM 1524 C CA . SER A 1 200 ? 33.179 -9.708 -52.821 1.00 48.06 200 SER A CA 1
ATOM 1525 C C . SER A 1 200 ? 33.174 -9.171 -51.359 1.00 48.06 200 SER A C 1
ATOM 1527 O O . SER A 1 200 ? 34.120 -9.451 -50.624 1.00 48.06 200 SER A O 1
ATOM 1529 N N . PRO A 1 201 ? 32.131 -8.422 -50.916 1.00 58.78 201 PRO A N 1
ATOM 1530 C CA . PRO A 1 201 ? 32.123 -7.606 -49.690 1.00 58.78 201 PRO A CA 1
ATOM 1531 C C . PRO A 1 201 ? 31.395 -8.218 -48.465 1.00 58.78 201 PRO A C 1
ATOM 1533 O O . PRO A 1 201 ? 30.655 -9.189 -48.576 1.00 58.78 201 PRO A O 1
ATOM 1536 N N . LEU A 1 202 ? 31.594 -7.564 -47.308 1.00 49.66 202 LEU A N 1
ATOM 1537 C CA . LEU A 1 202 ? 30.985 -7.751 -45.975 1.00 49.66 202 LEU A CA 1
ATOM 1538 C C . LEU A 1 202 ? 29.565 -8.364 -45.920 1.00 49.66 202 LEU A C 1
ATOM 1540 O O . LEU A 1 202 ? 28.638 -7.780 -46.483 1.00 49.66 202 LEU A O 1
ATOM 1544 N N . LYS A 1 203 ? 29.382 -9.410 -45.088 1.00 49.69 203 LYS A N 1
ATOM 1545 C CA . LYS A 1 203 ? 28.151 -9.741 -44.324 1.00 49.69 203 LYS A CA 1
ATOM 1546 C C . LYS A 1 203 ? 28.395 -10.930 -43.368 1.00 49.69 203 LYS A C 1
ATOM 1548 O O . LYS A 1 203 ? 27.901 -12.023 -43.592 1.00 49.69 203 LYS A O 1
ATOM 1553 N N . ASP A 1 204 ? 29.146 -10.712 -42.291 1.00 44.09 204 ASP A N 1
ATOM 1554 C CA . ASP A 1 204 ? 29.331 -11.720 -41.233 1.00 44.09 204 ASP A CA 1
ATOM 1555 C C . ASP A 1 204 ? 28.555 -11.288 -39.980 1.00 44.09 204 ASP A C 1
ATOM 1557 O O . ASP A 1 204 ? 29.083 -10.646 -39.072 1.00 44.09 204 ASP A O 1
ATOM 1561 N N . VAL A 1 205 ? 27.261 -11.619 -39.937 1.00 47.59 205 VAL A N 1
ATOM 1562 C CA . VAL A 1 205 ? 26.552 -11.760 -38.658 1.00 47.59 205 VAL A CA 1
ATOM 1563 C C . VAL A 1 205 ? 27.013 -13.100 -38.100 1.00 47.59 205 VAL A C 1
ATOM 1565 O O . VAL A 1 205 ? 26.478 -14.147 -38.452 1.00 47.59 205 VAL A O 1
ATOM 1568 N N . ARG A 1 206 ? 28.085 -13.080 -37.302 1.00 46.94 206 ARG A N 1
ATOM 1569 C CA . ARG A 1 206 ? 28.606 -14.285 -36.651 1.00 46.94 206 ARG A CA 1
ATOM 1570 C C . ARG A 1 206 ? 27.581 -14.787 -35.641 1.00 46.94 206 ARG A C 1
ATOM 1572 O O . ARG A 1 206 ? 27.435 -14.221 -34.561 1.00 46.94 206 ARG A O 1
ATOM 1579 N N . GLN A 1 207 ? 26.886 -15.855 -36.003 1.00 54.94 207 GLN A N 1
ATOM 1580 C CA . GLN A 1 207 ? 26.115 -16.681 -35.088 1.00 54.94 207 GLN A CA 1
ATOM 1581 C C . GLN A 1 207 ? 27.122 -17.328 -34.120 1.00 54.94 207 GLN A C 1
ATOM 1583 O O . GLN A 1 207 ? 27.900 -18.191 -34.520 1.00 54.94 207 GLN A O 1
ATOM 1588 N N . ARG A 1 208 ? 27.204 -16.848 -32.873 1.00 54.41 208 ARG A N 1
ATOM 1589 C CA . ARG A 1 208 ? 27.951 -17.549 -31.817 1.00 54.41 208 ARG A CA 1
ATOM 1590 C C . ARG A 1 208 ? 27.110 -18.756 -31.409 1.00 54.41 208 ARG A C 1
ATOM 1592 O O . ARG A 1 208 ? 26.040 -18.579 -30.842 1.00 54.41 208 ARG A O 1
ATOM 1599 N N . THR A 1 209 ? 27.565 -19.953 -31.759 1.00 56.34 209 THR A N 1
ATOM 1600 C CA . THR A 1 209 ? 26.849 -21.221 -31.544 1.00 56.34 209 THR A CA 1
ATOM 1601 C C . THR A 1 209 ? 27.061 -21.831 -30.161 1.00 56.34 209 THR A C 1
ATOM 1603 O O . THR A 1 209 ? 26.365 -22.779 -29.812 1.00 56.34 209 THR A O 1
ATOM 1606 N N . ASP A 1 210 ? 27.973 -21.284 -29.358 1.00 72.50 210 ASP A N 1
ATOM 1607 C CA . ASP A 1 210 ? 28.470 -21.981 -28.173 1.00 72.50 210 ASP A CA 1
ATOM 1608 C C . ASP A 1 210 ? 28.038 -21.218 -26.912 1.00 72.50 210 ASP A C 1
ATOM 1610 O O . ASP A 1 210 ? 28.766 -20.377 -26.382 1.00 72.50 210 ASP A O 1
ATOM 1614 N N . PHE A 1 211 ? 26.808 -21.476 -26.465 1.00 79.56 211 PHE A N 1
ATOM 1615 C CA . PHE A 1 211 ? 26.274 -20.995 -25.190 1.00 79.56 211 PHE A CA 1
ATOM 1616 C C . PHE A 1 211 ? 26.186 -22.173 -24.214 1.00 79.56 211 PHE A C 1
ATOM 1618 O O . PHE A 1 211 ? 25.377 -23.082 -24.397 1.00 79.56 211 PHE A O 1
ATOM 1625 N N . THR A 1 212 ? 27.041 -22.178 -23.189 1.00 85.88 212 THR A N 1
ATOM 1626 C CA . THR A 1 212 ? 27.065 -23.241 -22.175 1.00 85.88 212 THR A CA 1
ATOM 1627 C C . THR A 1 212 ? 26.175 -22.853 -20.999 1.00 85.88 212 THR A C 1
ATOM 1629 O O . THR A 1 212 ? 26.521 -21.967 -20.225 1.00 85.88 212 THR A O 1
ATOM 1632 N N . VAL A 1 213 ? 25.045 -23.545 -20.845 1.00 90.75 213 VAL A N 1
ATOM 1633 C CA . VAL A 1 213 ? 24.059 -23.291 -19.772 1.00 90.75 213 VAL A CA 1
ATOM 1634 C C . VAL A 1 213 ? 24.464 -23.908 -18.426 1.00 90.75 213 VAL A C 1
ATOM 1636 O O . VAL A 1 213 ? 23.938 -23.535 -17.377 1.00 90.75 213 VAL A O 1
ATOM 1639 N N . LYS A 1 214 ? 25.398 -24.863 -18.443 1.00 91.56 214 LYS A N 1
ATOM 1640 C CA . LYS A 1 214 ? 25.828 -25.600 -17.255 1.00 91.56 214 LYS A CA 1
ATOM 1641 C C . LYS A 1 214 ? 26.637 -24.702 -16.320 1.00 91.56 214 LYS A C 1
ATOM 1643 O O . LYS A 1 214 ? 27.702 -24.209 -16.690 1.00 91.56 214 LYS A O 1
ATOM 1648 N N . VAL A 1 215 ? 26.148 -24.531 -15.100 1.00 90.94 215 VAL A N 1
ATOM 1649 C CA . VAL A 1 215 ? 26.800 -23.775 -14.027 1.00 90.94 215 VAL A CA 1
ATOM 1650 C C . VAL A 1 215 ? 27.487 -24.760 -13.082 1.00 90.94 215 VAL A C 1
ATOM 1652 O O . VAL A 1 215 ? 27.020 -25.878 -12.889 1.00 90.94 215 VAL A O 1
ATOM 1655 N N . THR A 1 216 ? 28.595 -24.364 -12.451 1.00 91.75 216 THR A N 1
ATOM 1656 C CA . THR A 1 216 ? 29.364 -25.220 -11.523 1.00 91.75 216 THR A CA 1
ATOM 1657 C C . THR A 1 216 ? 28.527 -25.792 -10.368 1.00 91.75 216 THR A C 1
ATOM 1659 O O . THR A 1 216 ? 28.881 -26.828 -9.814 1.00 91.75 216 THR A O 1
ATOM 1662 N N . ALA A 1 217 ? 27.429 -25.126 -10.001 1.00 91.19 217 ALA A N 1
ATOM 1663 C CA . ALA A 1 217 ? 26.514 -25.557 -8.946 1.00 91.19 217 ALA A CA 1
ATOM 1664 C C . ALA A 1 217 ? 25.501 -26.633 -9.395 1.00 91.19 217 ALA A C 1
ATOM 1666 O O . ALA A 1 217 ? 24.799 -27.191 -8.551 1.00 91.19 217 ALA A O 1
ATOM 1667 N N . ASP A 1 218 ? 25.419 -26.929 -10.695 1.00 93.00 218 ASP A N 1
ATOM 1668 C CA . ASP A 1 218 ? 24.443 -27.870 -11.236 1.00 93.00 218 ASP A CA 1
ATOM 1669 C C . ASP A 1 218 ? 24.758 -29.301 -10.809 1.00 93.00 218 ASP A C 1
ATOM 1671 O O . ASP A 1 218 ? 25.866 -29.814 -10.992 1.00 93.00 218 ASP A O 1
ATOM 1675 N N . LYS A 1 219 ? 23.745 -29.970 -10.262 1.00 94.25 219 LYS A N 1
ATOM 1676 C CA . LYS A 1 219 ? 23.853 -31.360 -9.805 1.00 94.25 219 LYS A CA 1
ATOM 1677 C C . LYS A 1 219 ? 23.665 -32.344 -10.963 1.00 94.25 219 LYS A C 1
ATOM 1679 O O . LYS A 1 219 ? 24.088 -33.494 -10.857 1.00 94.25 219 LYS A O 1
ATOM 1684 N N . ARG A 1 220 ? 23.007 -31.918 -12.045 1.00 95.81 220 ARG A N 1
ATOM 1685 C CA . ARG A 1 220 ? 22.641 -32.734 -13.212 1.00 95.81 220 ARG A CA 1
ATOM 1686 C C . ARG A 1 220 ? 22.925 -31.986 -14.516 1.00 95.81 220 ARG A C 1
ATOM 1688 O O . ARG A 1 220 ? 23.167 -30.781 -14.514 1.00 95.81 220 ARG A O 1
ATOM 1695 N N . GLU A 1 221 ? 22.923 -32.715 -15.632 1.00 96.19 221 GLU A N 1
ATOM 1696 C CA . GLU A 1 221 ? 22.912 -32.087 -16.961 1.00 96.19 221 GLU A CA 1
ATOM 1697 C C . GLU A 1 221 ? 21.664 -31.196 -17.094 1.00 96.19 221 GLU A C 1
ATOM 1699 O O . GLU A 1 221 ? 20.587 -31.633 -16.677 1.00 96.19 221 GLU A O 1
ATOM 1704 N N . PRO A 1 222 ? 21.803 -29.960 -17.608 1.00 95.38 222 PRO A N 1
ATOM 1705 C CA . PRO A 1 222 ? 20.690 -29.026 -17.705 1.00 95.38 222 PRO A CA 1
ATOM 1706 C C . PRO A 1 222 ? 19.627 -29.546 -18.677 1.00 95.38 222 PRO A C 1
ATOM 1708 O O . PRO A 1 222 ? 19.949 -29.938 -19.799 1.00 95.38 222 PRO A O 1
ATOM 1711 N N . ASP A 1 223 ? 18.364 -29.496 -18.256 1.00 95.88 223 ASP A N 1
ATOM 1712 C CA . ASP A 1 223 ? 17.201 -29.837 -19.084 1.00 95.88 223 ASP A CA 1
ATOM 1713 C C . ASP A 1 223 ? 16.325 -28.591 -19.226 1.00 95.88 223 ASP A C 1
ATOM 1715 O O . ASP A 1 223 ? 15.494 -28.282 -18.367 1.00 95.88 223 ASP A O 1
ATOM 1719 N N . ILE A 1 224 ? 16.611 -27.800 -20.264 1.00 96.19 224 ILE A N 1
ATOM 1720 C CA . ILE A 1 224 ? 16.000 -26.483 -20.453 1.00 96.19 224 ILE A CA 1
ATOM 1721 C C . ILE A 1 224 ? 14.648 -26.639 -21.132 1.00 96.19 224 ILE A C 1
ATOM 1723 O O . ILE A 1 224 ? 14.569 -26.920 -22.328 1.00 96.19 224 ILE A O 1
ATOM 1727 N N . VAL A 1 225 ? 13.590 -26.411 -20.361 1.00 95.88 225 VAL A N 1
ATOM 1728 C CA . VAL A 1 225 ? 12.207 -26.559 -20.829 1.00 95.88 225 VAL A CA 1
ATOM 1729 C C . VAL A 1 225 ? 11.621 -25.264 -21.379 1.00 95.88 225 VAL A C 1
ATOM 1731 O O . VAL A 1 225 ? 10.705 -25.318 -22.197 1.00 95.88 225 VAL A O 1
ATOM 1734 N N . ASP A 1 226 ? 12.148 -24.107 -20.963 1.00 96.12 226 ASP A N 1
ATOM 1735 C CA . ASP A 1 226 ? 11.680 -22.808 -21.445 1.00 96.12 226 ASP A CA 1
ATOM 1736 C C . ASP A 1 226 ? 12.750 -21.708 -21.351 1.00 96.12 226 ASP A C 1
ATOM 1738 O O . ASP A 1 226 ? 13.642 -21.754 -20.495 1.00 96.12 226 ASP A O 1
ATOM 1742 N N . VAL A 1 227 ? 12.646 -20.711 -22.236 1.00 95.88 227 VAL A N 1
ATOM 1743 C CA . VAL A 1 227 ? 13.577 -19.583 -22.366 1.00 95.88 227 VAL A CA 1
ATOM 1744 C C . VAL A 1 227 ? 12.818 -18.290 -22.618 1.00 95.88 227 VAL A C 1
ATOM 1746 O O . VAL A 1 227 ? 12.091 -18.166 -23.601 1.00 95.88 227 VAL A O 1
ATOM 1749 N N . GLN A 1 228 ? 13.077 -17.277 -21.795 1.00 95.94 228 GLN A N 1
ATOM 1750 C CA . GLN A 1 228 ? 12.431 -15.979 -21.915 1.00 95.94 228 GLN A CA 1
ATOM 1751 C C . GLN A 1 228 ? 13.453 -14.842 -21.983 1.00 95.94 228 GLN A C 1
ATOM 1753 O O . GLN A 1 228 ? 14.308 -14.694 -21.110 1.00 95.94 228 GLN A O 1
ATOM 1758 N N . LEU A 1 229 ? 13.341 -14.001 -23.015 1.00 94.88 229 LEU A N 1
ATOM 1759 C CA . LEU A 1 229 ? 14.134 -12.779 -23.137 1.00 94.88 229 LEU A CA 1
ATOM 1760 C C . LEU A 1 229 ? 13.470 -11.657 -22.329 1.00 94.88 229 LEU A C 1
ATOM 1762 O O . LEU A 1 229 ? 12.311 -11.312 -22.569 1.00 94.88 229 LEU A O 1
ATOM 1766 N N . LEU A 1 230 ? 14.210 -11.088 -21.383 1.00 94.25 230 LEU A N 1
ATOM 1767 C CA . LEU A 1 230 ? 13.801 -9.931 -20.596 1.00 94.25 230 LEU A CA 1
ATOM 1768 C C . LEU A 1 230 ? 14.180 -8.616 -21.301 1.00 94.25 230 LEU A C 1
ATOM 1770 O O . LEU A 1 230 ? 15.146 -8.573 -22.076 1.00 94.25 230 LEU A O 1
ATOM 1774 N N . PRO A 1 231 ? 13.492 -7.501 -20.993 1.00 88.19 231 PRO A N 1
ATOM 1775 C CA . PRO A 1 231 ? 13.963 -6.174 -21.373 1.00 88.19 231 PRO A CA 1
ATOM 1776 C C . PRO A 1 231 ? 15.405 -5.938 -20.891 1.00 88.19 231 PRO A C 1
ATOM 1778 O O . PRO A 1 231 ? 15.805 -6.352 -19.801 1.00 88.19 231 PRO A O 1
ATOM 1781 N N . GLY A 1 232 ? 16.221 -5.311 -21.739 1.00 88.62 232 GLY A N 1
ATOM 1782 C CA . GLY A 1 232 ? 17.669 -5.196 -21.522 1.00 88.62 232 GLY A CA 1
ATOM 1783 C C . GLY A 1 232 ? 18.487 -6.376 -22.062 1.00 88.62 232 GLY A C 1
ATOM 1784 O O . GLY A 1 232 ? 19.707 -6.367 -21.941 1.00 88.62 232 GLY A O 1
ATOM 1785 N N . GLY A 1 233 ? 17.839 -7.365 -22.690 1.00 91.75 233 GLY A N 1
ATOM 1786 C CA . GLY A 1 233 ? 18.503 -8.451 -23.416 1.00 91.75 233 GLY A CA 1
ATOM 1787 C C . GLY A 1 233 ? 19.023 -9.591 -22.536 1.00 91.75 233 GLY A C 1
ATOM 1788 O O . GLY A 1 233 ? 19.763 -10.445 -23.016 1.00 91.75 233 GLY A O 1
ATOM 1789 N N . ARG A 1 234 ? 18.644 -9.609 -21.255 1.00 94.88 234 ARG A N 1
ATOM 1790 C CA . ARG A 1 234 ? 18.929 -10.718 -20.337 1.00 94.88 234 ARG A CA 1
ATOM 1791 C C . ARG A 1 234 ? 18.049 -11.920 -20.656 1.00 94.88 234 ARG A C 1
ATOM 1793 O O . ARG A 1 234 ? 16.938 -11.758 -21.156 1.00 94.88 234 ARG A O 1
ATOM 1800 N N . LEU A 1 235 ? 18.526 -13.108 -20.322 1.00 95.75 235 LEU A N 1
ATOM 1801 C CA . LEU A 1 235 ? 17.846 -14.372 -20.588 1.00 95.75 235 LEU A CA 1
ATOM 1802 C C . LEU A 1 235 ? 17.474 -15.054 -19.273 1.00 95.75 235 LEU A C 1
ATOM 1804 O O . LEU A 1 235 ? 18.317 -15.191 -18.389 1.00 95.75 235 LEU A O 1
ATOM 1808 N N . LEU A 1 236 ? 16.230 -15.507 -19.164 1.00 96.62 236 LEU A N 1
ATOM 1809 C CA . LEU A 1 236 ? 15.784 -16.436 -18.132 1.00 96.62 236 LEU A CA 1
ATOM 1810 C C . LEU A 1 236 ? 15.626 -17.825 -18.729 1.00 96.62 236 LEU A C 1
ATOM 1812 O O . LEU A 1 236 ? 15.007 -17.970 -19.782 1.00 96.62 236 LEU A O 1
ATOM 1816 N N . LEU A 1 237 ? 16.150 -18.829 -18.036 1.00 96.88 237 LEU A N 1
ATOM 1817 C CA . LEU A 1 237 ? 16.058 -20.233 -18.421 1.00 96.88 237 LEU A CA 1
ATOM 1818 C C . LEU A 1 237 ? 15.393 -21.023 -17.298 1.00 96.88 237 LEU A C 1
ATOM 1820 O O . LEU A 1 237 ? 15.819 -20.923 -16.147 1.00 96.88 237 LEU A O 1
ATOM 1824 N N . ALA A 1 238 ? 14.381 -21.814 -17.636 1.00 96.62 238 ALA A N 1
ATOM 1825 C CA . ALA A 1 238 ? 13.797 -22.807 -16.743 1.00 96.62 238 ALA A CA 1
ATOM 1826 C C . ALA A 1 238 ? 14.524 -24.144 -16.937 1.00 96.62 238 ALA A C 1
ATOM 1828 O O . ALA A 1 238 ? 14.436 -24.738 -18.011 1.00 96.62 238 ALA A O 1
ATOM 1829 N N . ASP A 1 239 ? 15.245 -24.601 -15.914 1.00 96.81 239 ASP A N 1
ATOM 1830 C CA . ASP A 1 239 ? 15.997 -25.858 -15.909 1.00 96.81 239 ASP A CA 1
ATOM 1831 C C . ASP A 1 239 ? 15.266 -26.890 -15.042 1.00 96.81 239 ASP A C 1
ATOM 1833 O O . ASP A 1 239 ? 15.334 -26.858 -13.808 1.00 96.81 239 ASP A O 1
ATOM 1837 N N . ALA A 1 240 ? 14.534 -27.790 -15.700 1.00 95.50 240 ALA A N 1
ATOM 1838 C CA . ALA A 1 240 ? 13.688 -28.778 -15.041 1.00 95.50 240 ALA A CA 1
ATOM 1839 C C . ALA A 1 240 ? 14.515 -29.824 -14.285 1.00 95.50 240 ALA A C 1
ATOM 1841 O O . ALA A 1 240 ? 14.190 -30.158 -13.146 1.00 95.50 240 ALA A O 1
ATOM 1842 N N . ALA A 1 241 ? 15.622 -30.300 -14.866 1.00 95.38 241 ALA A N 1
ATOM 1843 C CA . ALA A 1 241 ? 16.456 -31.331 -14.248 1.00 95.38 241 ALA A CA 1
ATOM 1844 C C . ALA A 1 241 ? 17.119 -30.858 -12.948 1.00 95.38 241 ALA A C 1
ATOM 1846 O O . ALA A 1 241 ? 17.308 -31.669 -12.033 1.00 95.38 241 ALA A O 1
ATOM 1847 N N . ASN A 1 242 ? 17.468 -29.570 -12.873 1.00 96.19 242 ASN A N 1
ATOM 1848 C CA . ASN A 1 242 ? 18.071 -28.945 -11.696 1.00 96.19 242 ASN A CA 1
ATOM 1849 C C . ASN A 1 242 ? 17.059 -28.188 -10.812 1.00 96.19 242 ASN A C 1
ATOM 1851 O O . ASN A 1 242 ? 17.497 -27.513 -9.885 1.00 96.19 242 ASN A O 1
ATOM 1855 N N . GLU A 1 243 ? 15.750 -28.281 -11.087 1.00 95.94 243 GLU A N 1
ATOM 1856 C CA . GLU A 1 243 ? 14.677 -27.619 -10.318 1.00 95.94 243 GLU A CA 1
ATOM 1857 C C . GLU A 1 243 ? 14.968 -26.129 -10.070 1.00 95.94 243 GLU A C 1
ATOM 1859 O O . GLU A 1 243 ? 14.856 -25.627 -8.955 1.00 95.94 243 GLU A O 1
ATOM 1864 N N . SER A 1 244 ? 15.413 -25.407 -11.103 1.00 96.38 244 SER A N 1
ATOM 1865 C CA . SER A 1 244 ? 15.874 -24.027 -10.931 1.00 96.38 244 SER A CA 1
ATOM 1866 C C . SER A 1 244 ? 15.554 -23.125 -12.113 1.00 96.38 244 SER A C 1
ATOM 1868 O O . SER A 1 244 ? 15.434 -23.566 -13.255 1.00 96.38 244 SER A O 1
ATOM 1870 N N . VAL A 1 245 ? 15.455 -21.828 -11.832 1.00 97.06 245 VAL A N 1
ATOM 1871 C CA . VAL A 1 245 ? 15.423 -20.776 -12.849 1.00 97.06 245 VAL A CA 1
ATOM 1872 C C . VAL A 1 245 ? 16.748 -20.032 -12.814 1.00 97.06 245 VAL A C 1
ATOM 1874 O O . VAL A 1 245 ? 17.225 -19.634 -11.749 1.00 97.06 245 VAL A O 1
ATOM 1877 N N . LYS A 1 246 ? 17.360 -19.844 -13.980 1.00 97.62 246 LYS A N 1
ATOM 1878 C CA . LYS A 1 246 ? 18.679 -19.223 -14.123 1.00 97.62 246 LYS A CA 1
ATOM 1879 C C . LYS A 1 246 ? 18.588 -17.941 -14.937 1.00 97.62 246 LYS A C 1
ATOM 1881 O O . LYS A 1 246 ? 17.912 -17.904 -15.962 1.00 97.62 246 LYS A O 1
ATOM 1886 N N . LEU A 1 247 ? 19.298 -16.911 -14.489 1.00 96.94 247 LEU A N 1
ATOM 1887 C CA . LEU A 1 247 ? 19.402 -15.613 -15.147 1.00 96.94 247 LEU A CA 1
ATOM 1888 C C . LEU A 1 247 ? 20.782 -15.459 -15.782 1.00 96.94 247 LEU A C 1
ATOM 1890 O O . LEU A 1 247 ? 21.799 -15.685 -15.124 1.00 96.94 247 LEU A O 1
ATOM 1894 N N . PHE A 1 248 ? 20.802 -15.027 -17.038 1.00 96.81 248 PHE A N 1
ATOM 1895 C CA . PHE A 1 248 ? 22.009 -14.762 -17.811 1.00 96.81 248 PHE A CA 1
ATOM 1896 C C . PHE A 1 248 ? 21.978 -13.361 -18.419 1.00 96.81 248 PHE A C 1
ATOM 1898 O O . PHE A 1 248 ? 20.912 -12.812 -18.720 1.00 96.81 248 PHE A O 1
ATOM 1905 N N . ASP A 1 249 ? 23.157 -12.785 -18.625 1.00 95.38 249 ASP A N 1
ATOM 1906 C CA . ASP A 1 249 ? 23.312 -11.526 -19.344 1.00 95.38 249 ASP A CA 1
ATOM 1907 C C . ASP A 1 249 ? 23.295 -11.706 -20.878 1.00 95.38 249 ASP A C 1
ATOM 1909 O O . ASP A 1 249 ? 23.177 -12.810 -21.413 1.00 95.38 249 ASP A O 1
ATOM 1913 N N . THR A 1 250 ? 23.436 -10.595 -21.606 1.00 92.06 250 THR A N 1
ATOM 1914 C CA . THR A 1 250 ? 23.493 -10.585 -23.084 1.00 92.06 250 THR A CA 1
ATOM 1915 C C . THR A 1 250 ? 24.738 -11.260 -23.670 1.00 92.06 250 THR A C 1
ATOM 1917 O O . THR A 1 250 ? 24.768 -11.553 -24.865 1.00 92.06 250 THR A O 1
ATOM 1920 N N . GLN A 1 251 ? 25.780 -11.468 -22.864 1.00 92.06 251 GLN A N 1
ATOM 1921 C CA . GLN A 1 251 ? 27.016 -12.146 -23.252 1.00 92.06 251 GLN A CA 1
ATOM 1922 C C . GLN A 1 251 ? 26.981 -13.643 -22.922 1.00 92.06 251 GLN A C 1
ATOM 1924 O O . GLN A 1 251 ? 27.922 -14.361 -23.261 1.00 92.06 251 GLN A O 1
ATOM 1929 N N . GLY A 1 252 ? 25.902 -14.114 -22.294 1.00 91.75 252 GLY A N 1
ATOM 1930 C CA . GLY A 1 252 ? 25.760 -15.481 -21.821 1.00 91.75 252 GLY A CA 1
ATOM 1931 C C . GLY A 1 252 ? 26.486 -15.756 -20.501 1.00 91.75 252 GLY A C 1
ATOM 1932 O O . GLY A 1 252 ? 26.700 -16.917 -20.158 1.00 91.75 252 GLY A O 1
ATOM 1933 N N . GLN A 1 253 ? 26.873 -14.722 -19.753 1.00 94.25 253 GLN A N 1
ATOM 1934 C CA . GLN A 1 253 ? 27.389 -14.865 -18.399 1.00 94.25 253 GLN A CA 1
ATOM 1935 C C . GLN A 1 253 ? 26.240 -15.189 -17.441 1.00 94.25 253 GLN A C 1
ATOM 1937 O O . GLN A 1 253 ? 25.210 -14.515 -17.430 1.00 94.25 253 GLN A O 1
ATOM 1942 N N . HIS A 1 254 ? 26.428 -16.224 -16.623 1.00 96.12 254 HIS A N 1
ATOM 1943 C CA . HIS A 1 254 ? 25.516 -16.564 -15.534 1.00 96.12 254 HIS A CA 1
ATOM 1944 C C . HIS A 1 254 ? 25.533 -15.467 -14.462 1.00 96.12 254 HIS A C 1
ATOM 1946 O O . HIS A 1 254 ? 26.604 -15.078 -13.995 1.00 96.12 254 HIS A O 1
ATOM 1952 N N . LEU A 1 255 ? 24.351 -14.976 -14.089 1.00 96.31 255 LEU A N 1
ATOM 1953 C CA . LEU A 1 255 ? 24.168 -13.929 -13.080 1.00 96.31 255 LEU A CA 1
ATOM 1954 C C . LEU A 1 255 ? 23.608 -14.497 -11.775 1.00 96.31 255 LEU A C 1
ATOM 1956 O O . LEU A 1 255 ? 24.103 -14.180 -10.694 1.00 96.31 255 LEU A O 1
ATOM 1960 N N . HIS A 1 256 ? 22.575 -15.339 -11.865 1.00 97.19 256 HIS A N 1
ATOM 1961 C CA . HIS A 1 256 ? 21.871 -15.837 -10.687 1.00 97.19 256 HIS A CA 1
ATOM 1962 C C . HIS A 1 256 ? 21.171 -17.169 -10.945 1.00 97.19 256 HIS A C 1
ATOM 1964 O O . HIS A 1 256 ? 20.715 -17.438 -12.057 1.00 97.19 256 HIS A O 1
ATOM 1970 N N . THR A 1 257 ? 21.048 -17.984 -9.900 1.00 97.06 257 THR A N 1
ATOM 1971 C CA . THR A 1 257 ? 20.246 -19.212 -9.897 1.00 97.06 257 THR A CA 1
ATOM 1972 C C . THR A 1 257 ? 19.269 -19.136 -8.743 1.00 97.06 257 THR A C 1
ATOM 1974 O O . THR A 1 257 ? 19.677 -18.916 -7.606 1.00 97.06 257 THR A O 1
ATOM 1977 N N . LEU A 1 258 ? 17.995 -19.347 -9.039 1.00 96.62 258 LEU A N 1
ATOM 1978 C CA . LEU A 1 258 ? 16.942 -19.471 -8.052 1.00 96.62 258 LEU A CA 1
ATOM 1979 C C . LEU A 1 258 ? 16.484 -20.928 -8.015 1.00 96.62 258 LEU A C 1
ATOM 1981 O O . LEU A 1 258 ? 15.970 -21.433 -9.011 1.00 96.62 258 LEU A O 1
ATOM 1985 N N . GLU A 1 259 ? 16.682 -21.597 -6.882 1.00 96.00 259 GLU A N 1
ATOM 1986 C CA . GLU A 1 259 ? 16.146 -22.943 -6.666 1.00 96.00 259 GLU A CA 1
ATOM 1987 C C . GLU A 1 259 ? 14.625 -22.854 -6.480 1.00 96.00 259 GLU A C 1
ATOM 1989 O O . GLU A 1 259 ? 14.121 -22.154 -5.596 1.00 96.00 259 GLU A O 1
ATOM 1994 N N . CYS A 1 260 ? 13.890 -23.545 -7.344 1.00 91.69 260 CYS A N 1
ATOM 1995 C CA . CYS A 1 260 ? 12.446 -23.684 -7.259 1.00 91.69 260 CYS A CA 1
ATOM 1996 C C . CYS A 1 260 ? 12.100 -24.852 -6.328 1.00 91.69 260 CYS A C 1
ATOM 1998 O O . CYS A 1 260 ? 12.879 -25.781 -6.138 1.00 91.69 260 CYS A O 1
ATOM 2000 N N . ARG A 1 261 ? 10.899 -24.828 -5.740 1.00 89.88 261 ARG A N 1
ATOM 2001 C CA . ARG A 1 261 ? 10.431 -25.931 -4.876 1.00 89.88 261 ARG A CA 1
ATOM 2002 C C . ARG A 1 261 ? 10.041 -27.190 -5.654 1.00 89.88 261 ARG A C 1
ATOM 2004 O O . ARG A 1 261 ? 9.876 -28.244 -5.051 1.00 89.88 261 ARG A O 1
ATOM 2011 N N . SER A 1 262 ? 9.814 -27.045 -6.954 1.00 91.62 262 SER A N 1
ATOM 2012 C CA . SER A 1 262 ? 9.491 -28.109 -7.901 1.00 91.62 262 SER A CA 1
ATOM 2013 C C . SER A 1 262 ? 10.077 -27.735 -9.267 1.00 91.62 262 SER A C 1
ATOM 2015 O O . SER A 1 262 ? 10.578 -26.623 -9.455 1.00 91.62 262 SER A O 1
ATOM 2017 N N . GLN A 1 263 ? 10.032 -28.662 -10.217 1.00 93.12 263 GLN A N 1
ATOM 2018 C CA . GLN A 1 263 ? 10.575 -28.477 -11.560 1.00 93.12 263 GLN A CA 1
ATOM 2019 C C . GLN A 1 263 ? 9.849 -27.308 -12.242 1.00 93.12 263 GLN A C 1
ATOM 2021 O O . GLN A 1 263 ? 8.629 -27.315 -12.288 1.00 93.12 263 GLN A O 1
ATOM 2026 N N . PRO A 1 264 ? 10.517 -26.271 -12.757 1.00 90.69 264 PRO A N 1
ATOM 2027 C CA . PRO A 1 264 ? 9.827 -25.256 -13.551 1.00 90.69 264 PRO A CA 1
ATOM 2028 C C . PRO A 1 264 ? 9.382 -25.854 -14.897 1.00 90.69 264 PRO A C 1
ATOM 2030 O O . PRO A 1 264 ? 10.060 -26.721 -15.436 1.00 90.69 264 PRO A O 1
ATOM 2033 N N . CYS A 1 265 ? 8.249 -25.403 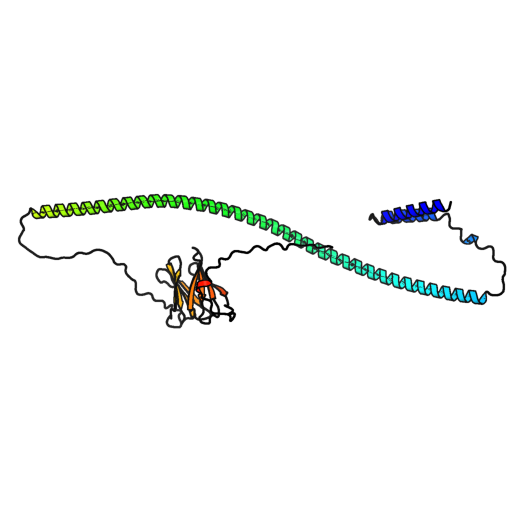-15.445 1.00 90.94 265 CYS A N 1
ATOM 2034 C CA . CYS A 1 265 ? 7.709 -25.886 -16.727 1.00 90.94 265 CYS A CA 1
ATOM 2035 C C . CYS A 1 265 ? 7.610 -24.811 -17.804 1.00 90.94 265 CYS A C 1
ATOM 2037 O O . CYS A 1 265 ? 7.992 -25.053 -18.945 1.00 90.94 265 CYS A O 1
ATOM 2039 N N . ARG A 1 266 ? 7.062 -23.641 -17.462 1.00 93.62 266 ARG A N 1
ATOM 2040 C CA . ARG A 1 266 ? 6.981 -22.487 -18.369 1.00 93.62 266 ARG A CA 1
ATOM 2041 C C . ARG A 1 266 ? 7.221 -21.183 -17.640 1.00 93.62 266 ARG A C 1
ATOM 2043 O O . ARG A 1 266 ? 6.826 -21.048 -16.478 1.00 93.62 266 ARG A O 1
ATOM 2050 N N . LEU A 1 267 ? 7.788 -20.231 -18.364 1.00 93.94 267 LEU A N 1
ATOM 2051 C CA . LEU A 1 267 ? 8.032 -18.856 -17.967 1.00 93.94 267 LEU A CA 1
ATOM 2052 C C . LEU A 1 267 ? 7.051 -17.933 -18.701 1.00 93.94 267 LEU A C 1
ATOM 2054 O O . LEU A 1 267 ? 6.791 -18.092 -19.890 1.00 93.94 267 LEU A O 1
ATOM 2058 N N . ALA A 1 268 ? 6.521 -16.932 -18.005 1.00 93.56 268 ALA A N 1
ATOM 2059 C CA . ALA A 1 268 ? 5.733 -15.868 -18.618 1.00 93.56 268 ALA A CA 1
ATOM 2060 C C . ALA A 1 268 ? 6.102 -14.519 -18.000 1.00 93.56 268 ALA A C 1
ATOM 2062 O O . ALA A 1 268 ? 6.045 -14.355 -16.783 1.00 93.56 268 ALA A O 1
ATOM 2063 N N . VAL A 1 269 ? 6.472 -13.534 -18.821 1.00 92.50 269 VAL A N 1
ATOM 2064 C CA . VAL A 1 269 ? 6.721 -12.166 -18.333 1.00 92.50 269 VAL A CA 1
ATOM 2065 C C . VAL A 1 269 ? 5.381 -11.473 -18.130 1.00 92.50 269 VAL A C 1
ATOM 2067 O O . VAL A 1 269 ? 4.631 -11.295 -19.086 1.00 92.50 269 VAL A O 1
ATOM 2070 N N . LEU A 1 270 ? 5.087 -11.091 -16.890 1.00 88.69 270 LEU A N 1
ATOM 2071 C CA . LEU A 1 270 ? 3.856 -10.394 -16.520 1.00 88.69 270 LEU A CA 1
ATOM 2072 C C . LEU A 1 270 ? 4.006 -8.876 -16.635 1.00 88.69 270 LEU A C 1
ATOM 2074 O O . LEU A 1 270 ? 3.098 -8.201 -17.108 1.00 88.69 270 LEU A O 1
ATOM 2078 N N . ASP A 1 271 ? 5.153 -8.350 -16.205 1.00 88.06 271 ASP A N 1
ATOM 2079 C CA . ASP A 1 271 ? 5.454 -6.921 -16.249 1.00 88.06 271 ASP A CA 1
ATOM 2080 C C . ASP A 1 271 ? 6.880 -6.695 -16.757 1.00 88.06 271 ASP A C 1
ATOM 2082 O O . ASP A 1 271 ? 7.852 -7.277 -16.265 1.00 88.06 271 ASP A O 1
ATOM 2086 N N . SER A 1 272 ? 6.989 -5.833 -17.764 1.00 76.69 272 SER A N 1
ATOM 2087 C CA . SER A 1 272 ? 8.224 -5.434 -18.424 1.00 76.69 272 SER A CA 1
ATOM 2088 C C . SER A 1 272 ? 8.619 -3.990 -18.090 1.00 76.69 272 SER A C 1
ATOM 2090 O O . SER A 1 272 ? 9.182 -3.300 -18.942 1.00 76.69 272 SER A O 1
ATOM 2092 N N . SER A 1 273 ? 8.318 -3.505 -16.881 1.00 77.94 273 SER A N 1
ATOM 2093 C CA . SER A 1 273 ? 8.783 -2.194 -16.415 1.00 77.94 273 SER A CA 1
ATOM 2094 C C . SER A 1 273 ? 10.318 -2.086 -16.489 1.00 77.94 273 SER A C 1
ATOM 2096 O O . SER A 1 273 ? 11.033 -3.065 -16.279 1.00 77.94 273 SER A O 1
ATOM 2098 N N . SER A 1 274 ? 10.859 -0.898 -16.788 1.00 70.25 274 SER A N 1
ATOM 2099 C CA . SER A 1 274 ? 12.294 -0.714 -17.092 1.00 70.25 274 SER A CA 1
ATOM 2100 C C . SER A 1 274 ? 13.266 -1.069 -15.958 1.00 70.25 274 SER A C 1
ATOM 2102 O O . SER A 1 274 ? 14.470 -1.121 -16.198 1.00 70.25 274 SER A O 1
ATOM 2104 N N . ILE A 1 275 ? 12.785 -1.261 -14.727 1.00 73.25 275 ILE A N 1
ATOM 2105 C CA . ILE A 1 275 ? 13.638 -1.456 -13.542 1.00 73.25 275 ILE A CA 1
ATOM 2106 C C . ILE A 1 275 ? 13.408 -2.828 -12.904 1.00 73.25 275 ILE A C 1
ATOM 2108 O O . ILE A 1 275 ? 14.348 -3.408 -12.361 1.00 73.25 275 ILE A O 1
ATOM 2112 N N . ARG A 1 276 ? 12.180 -3.352 -12.977 1.00 83.31 276 ARG A N 1
ATOM 2113 C CA . ARG A 1 276 ? 11.776 -4.599 -12.327 1.00 83.31 276 ARG A CA 1
ATOM 2114 C C . ARG A 1 276 ? 10.967 -5.433 -13.299 1.00 83.31 276 ARG A C 1
ATOM 2116 O O . ARG A 1 276 ? 10.026 -4.921 -13.906 1.00 83.31 276 ARG A O 1
ATOM 2123 N N . HIS A 1 277 ? 11.326 -6.701 -13.438 1.00 86.75 277 HIS A N 1
ATOM 2124 C CA . HIS A 1 277 ? 10.555 -7.624 -14.262 1.00 86.75 277 HIS A CA 1
ATOM 2125 C C . HIS A 1 277 ? 9.864 -8.634 -13.369 1.00 86.75 277 HIS A C 1
ATOM 2127 O O . HIS A 1 277 ? 10.516 -9.303 -12.567 1.00 86.75 277 HIS A O 1
ATOM 2133 N N . THR A 1 278 ? 8.549 -8.740 -13.515 1.00 88.50 278 THR A N 1
ATOM 2134 C CA . THR A 1 278 ? 7.769 -9.762 -12.825 1.00 88.50 278 THR A CA 1
ATOM 2135 C C . THR A 1 278 ? 7.543 -10.916 -13.783 1.00 88.50 278 THR A C 1
ATOM 2137 O O . THR A 1 278 ? 7.026 -10.721 -14.884 1.00 88.50 278 THR A O 1
ATOM 2140 N N . VAL A 1 279 ? 7.946 -12.114 -13.376 1.00 88.94 279 VAL A N 1
ATOM 2141 C CA . VAL A 1 279 ? 7.869 -13.327 -14.191 1.00 88.94 279 VAL A CA 1
ATOM 2142 C C . VAL A 1 279 ? 7.090 -14.382 -13.426 1.00 88.94 279 VAL A C 1
ATOM 2144 O O . VAL A 1 279 ? 7.402 -14.683 -12.281 1.00 88.94 279 VAL A O 1
ATOM 2147 N N . ALA A 1 280 ? 6.069 -14.940 -14.060 1.00 86.12 280 ALA A N 1
ATOM 2148 C CA . ALA A 1 280 ? 5.361 -16.106 -13.569 1.00 86.12 280 ALA A CA 1
ATOM 2149 C C . ALA A 1 280 ? 6.086 -17.377 -14.012 1.00 86.12 280 ALA A C 1
ATOM 2151 O O . ALA A 1 280 ? 6.427 -17.531 -15.187 1.00 86.12 280 ALA A O 1
ATOM 2152 N N . VAL A 1 281 ? 6.273 -18.298 -13.073 1.00 87.00 281 VAL A N 1
ATOM 2153 C CA . VAL A 1 281 ? 6.828 -19.628 -13.316 1.00 87.00 281 VAL A CA 1
ATOM 2154 C C . VAL A 1 281 ? 5.771 -20.655 -12.971 1.00 87.00 281 VAL A C 1
ATOM 2156 O O . VAL A 1 281 ? 5.295 -20.725 -11.841 1.00 87.00 281 VAL A O 1
ATOM 2159 N N . THR A 1 282 ? 5.384 -21.443 -13.966 1.00 86.06 282 THR A N 1
ATOM 2160 C CA . THR A 1 282 ? 4.412 -22.526 -13.786 1.00 86.06 282 THR A CA 1
ATOM 2161 C C . THR A 1 282 ? 5.123 -23.814 -13.396 1.00 86.06 282 THR A C 1
ATOM 2163 O O . THR A 1 282 ? 6.175 -24.137 -13.953 1.00 86.06 282 THR A O 1
ATOM 2166 N N . LEU A 1 283 ? 4.537 -24.546 -12.449 1.00 85.25 283 LEU A N 1
ATOM 2167 C CA . LEU A 1 283 ? 5.023 -25.846 -11.989 1.00 85.25 283 LEU A CA 1
ATOM 2168 C C . LEU A 1 283 ? 4.208 -26.982 -12.658 1.00 85.25 283 LEU A C 1
ATOM 2170 O O . LEU A 1 283 ? 3.002 -26.809 -12.861 1.00 85.25 283 LEU A O 1
ATOM 2174 N N . PRO A 1 284 ? 4.819 -28.135 -12.995 1.00 81.81 284 PRO A N 1
ATOM 2175 C CA . PRO A 1 284 ? 4.212 -29.237 -13.748 1.00 81.81 284 PRO A CA 1
ATOM 2176 C C . PRO A 1 284 ? 2.981 -29.787 -13.051 1.00 81.81 284 PRO A C 1
ATOM 2178 O O . PRO A 1 284 ? 1.978 -30.079 -13.696 1.00 81.81 284 PRO A O 1
ATOM 2181 N N . ASP A 1 285 ? 3.034 -29.853 -11.724 1.00 80.12 285 ASP A N 1
ATOM 2182 C CA . ASP A 1 285 ? 1.970 -30.428 -10.908 1.00 80.12 285 ASP A CA 1
ATOM 2183 C C . ASP A 1 285 ? 0.760 -29.488 -10.782 1.00 80.12 285 ASP A C 1
ATOM 2185 O O . ASP A 1 285 ? -0.158 -29.766 -10.013 1.00 80.12 285 ASP A O 1
ATOM 2189 N N . CYS A 1 286 ? 0.782 -28.329 -11.464 1.00 68.25 286 CYS A N 1
ATOM 2190 C CA . CYS A 1 286 ? -0.173 -27.229 -11.292 1.00 68.25 286 CYS A CA 1
ATOM 2191 C C . CYS A 1 286 ? -0.349 -26.804 -9.822 1.00 68.25 286 CYS A C 1
ATOM 2193 O O . CYS A 1 286 ? -1.322 -26.138 -9.476 1.00 68.25 286 CYS A O 1
ATOM 2195 N N . SER A 1 287 ? 0.604 -27.165 -8.957 1.00 81.00 287 SER A N 1
ATOM 2196 C CA . SER A 1 287 ? 0.566 -26.903 -7.517 1.00 81.00 287 SER A CA 1
ATOM 2197 C C . SER A 1 287 ? 0.640 -25.410 -7.203 1.00 81.00 287 SER A C 1
ATOM 2199 O O . SER A 1 287 ? 0.208 -24.967 -6.138 1.00 81.00 287 SER A O 1
ATOM 2201 N N . GLY A 1 288 ? 1.123 -24.618 -8.158 1.00 87.88 288 GLY A N 1
ATOM 2202 C CA . GLY A 1 288 ? 1.014 -23.177 -8.137 1.00 87.88 288 GLY A CA 1
ATOM 2203 C C . GLY A 1 288 ? 1.767 -22.504 -9.274 1.00 87.88 288 GLY A C 1
ATOM 2204 O O . GLY A 1 288 ? 2.350 -23.144 -10.152 1.00 87.88 288 GLY A O 1
ATOM 2205 N N . ILE A 1 289 ? 1.724 -21.179 -9.224 1.00 91.88 289 ILE A N 1
ATOM 2206 C CA . ILE A 1 289 ? 2.511 -20.273 -10.046 1.00 91.88 289 ILE A CA 1
ATOM 2207 C C . ILE A 1 289 ? 3.393 -19.475 -9.091 1.00 91.88 289 ILE A C 1
ATOM 2209 O O . ILE A 1 289 ? 2.882 -18.711 -8.269 1.00 91.88 289 ILE A O 1
ATOM 2213 N N . ASP A 1 290 ? 4.706 -19.643 -9.195 1.00 93.31 290 ASP A N 1
ATOM 2214 C CA . ASP A 1 290 ? 5.646 -18.797 -8.468 1.00 93.31 290 ASP A CA 1
ATOM 2215 C C . ASP A 1 290 ? 5.782 -17.460 -9.198 1.00 93.31 290 ASP A C 1
ATOM 2217 O O . ASP A 1 290 ? 6.012 -17.405 -10.408 1.00 93.31 290 ASP A O 1
ATOM 2221 N N . ILE A 1 291 ? 5.618 -16.368 -8.457 1.00 94.56 291 ILE A N 1
ATOM 2222 C CA . ILE A 1 291 ? 5.814 -15.011 -8.951 1.00 94.56 291 ILE A CA 1
ATOM 2223 C C . ILE A 1 291 ? 7.222 -14.580 -8.571 1.00 94.56 291 ILE A C 1
ATOM 2225 O O . ILE A 1 291 ? 7.533 -14.361 -7.397 1.00 94.56 291 ILE A O 1
ATOM 2229 N N . LEU A 1 292 ? 8.070 -14.465 -9.582 1.00 95.19 292 LEU A N 1
ATOM 2230 C CA . LEU A 1 292 ? 9.450 -14.036 -9.457 1.00 95.19 292 LEU A CA 1
ATOM 2231 C C . LEU A 1 292 ? 9.568 -12.547 -9.748 1.00 95.19 292 LEU A C 1
ATOM 2233 O O . LEU A 1 292 ? 8.999 -12.044 -10.717 1.00 95.19 292 LEU A O 1
ATOM 2237 N N . GLU A 1 293 ? 10.357 -11.851 -8.940 1.00 95.56 293 GLU A N 1
ATOM 2238 C CA . GLU A 1 293 ? 10.800 -10.491 -9.225 1.00 95.56 293 GLU A CA 1
ATOM 2239 C C . GLU A 1 293 ? 12.286 -10.515 -9.584 1.00 95.56 293 GLU A C 1
ATOM 2241 O O . GLU A 1 293 ? 13.125 -10.966 -8.801 1.00 95.56 293 GLU A O 1
ATOM 2246 N N . VAL A 1 294 ? 12.605 -10.027 -10.781 1.00 94.75 294 VAL A N 1
ATOM 2247 C CA . VAL A 1 294 ? 13.975 -9.888 -11.277 1.00 94.75 294 VAL A CA 1
ATOM 2248 C C . VAL A 1 294 ? 14.403 -8.431 -11.136 1.00 94.75 294 VAL A C 1
ATOM 2250 O O . VAL A 1 294 ? 13.863 -7.545 -11.806 1.00 94.75 294 VAL A O 1
ATOM 2253 N N . ASN A 1 295 ? 15.388 -8.196 -10.268 1.00 93.56 295 ASN A N 1
ATOM 2254 C CA . ASN A 1 295 ? 15.896 -6.880 -9.890 1.00 93.56 295 ASN A CA 1
ATOM 2255 C C . ASN A 1 295 ? 17.391 -6.787 -10.206 1.00 93.56 295 ASN A C 1
ATOM 2257 O O . ASN A 1 295 ? 18.236 -7.192 -9.406 1.00 93.56 295 ASN A O 1
ATOM 2261 N N . GLY A 1 296 ? 17.727 -6.239 -11.376 1.00 91.62 296 GLY A N 1
ATOM 2262 C CA . GLY A 1 296 ? 19.121 -6.213 -11.822 1.00 91.62 296 GLY A CA 1
ATOM 2263 C C . GLY A 1 296 ? 19.638 -7.637 -12.049 1.00 91.62 296 GLY A C 1
ATOM 2264 O O . GLY A 1 296 ? 19.072 -8.375 -12.855 1.00 91.62 296 GLY A O 1
ATOM 2265 N N . ASP A 1 297 ? 20.678 -8.010 -11.316 1.00 94.88 297 ASP A N 1
ATOM 2266 C CA . ASP A 1 297 ? 21.335 -9.315 -11.441 1.00 94.88 297 ASP A CA 1
ATOM 2267 C C . ASP A 1 297 ? 20.818 -10.338 -10.418 1.00 94.88 297 ASP A C 1
ATOM 2269 O O . ASP A 1 297 ? 21.352 -11.435 -10.332 1.00 94.88 297 ASP A O 1
ATOM 2273 N N . ASN A 1 298 ? 19.778 -9.998 -9.647 1.00 94.56 298 ASN A N 1
ATOM 2274 C CA . ASN A 1 298 ? 19.190 -10.868 -8.630 1.00 94.56 298 ASN A CA 1
ATOM 2275 C C . ASN A 1 298 ? 17.754 -11.271 -8.979 1.00 94.56 298 ASN A C 1
ATOM 2277 O O . ASN A 1 298 ? 17.012 -10.510 -9.608 1.00 94.56 298 ASN A O 1
ATOM 2281 N N . MET A 1 299 ? 17.349 -12.450 -8.504 1.00 96.12 299 MET A N 1
ATOM 2282 C CA . MET A 1 299 ? 15.975 -12.949 -8.583 1.00 96.12 299 MET A CA 1
ATOM 2283 C C . MET A 1 299 ? 15.470 -13.332 -7.195 1.00 96.12 299 MET A C 1
ATOM 2285 O O . MET A 1 299 ? 16.219 -13.878 -6.391 1.00 96.12 299 MET A O 1
ATOM 2289 N N . GLU A 1 300 ? 14.193 -13.082 -6.922 1.00 96.06 300 GLU A N 1
ATOM 2290 C CA . GLU A 1 300 ? 13.559 -13.458 -5.657 1.00 96.06 300 GLU A CA 1
ATOM 2291 C C . GLU A 1 300 ? 12.119 -13.928 -5.895 1.00 96.06 300 GLU A C 1
ATOM 2293 O O . GLU A 1 300 ? 11.400 -13.349 -6.711 1.00 96.06 300 GLU A O 1
ATOM 2298 N N . VAL A 1 301 ? 11.676 -14.954 -5.162 1.00 95.38 301 VAL A N 1
ATOM 2299 C CA . VAL A 1 301 ? 10.261 -15.356 -5.132 1.00 95.38 301 VAL A CA 1
ATOM 2300 C C . VAL A 1 301 ? 9.491 -14.361 -4.267 1.00 95.38 301 VAL A C 1
ATOM 2302 O O . VAL A 1 301 ? 9.739 -14.264 -3.067 1.00 95.38 301 VAL A O 1
ATOM 2305 N N . LYS A 1 302 ? 8.532 -13.637 -4.848 1.00 95.19 302 LYS A N 1
ATOM 2306 C CA . LYS A 1 302 ? 7.665 -12.707 -4.102 1.00 95.19 302 LYS A CA 1
ATOM 2307 C C . LYS A 1 302 ? 6.400 -13.349 -3.566 1.00 95.19 302 LYS A C 1
ATOM 2309 O O . LYS A 1 302 ? 5.842 -12.874 -2.580 1.00 95.19 302 LYS A O 1
ATOM 2314 N N . GLY A 1 303 ? 5.963 -14.435 -4.182 1.00 91.81 303 GLY A N 1
ATOM 2315 C CA . GLY A 1 303 ? 4.831 -15.206 -3.705 1.00 91.81 303 GLY A CA 1
ATOM 2316 C C . GLY A 1 303 ? 4.585 -16.429 -4.567 1.00 91.81 303 GLY A C 1
ATOM 2317 O O . GLY A 1 303 ? 5.080 -16.520 -5.687 1.00 91.81 303 GLY A O 1
ATOM 2318 N N . THR A 1 304 ? 3.787 -17.344 -4.034 1.00 90.75 304 THR A N 1
ATOM 2319 C CA . THR A 1 304 ? 3.299 -18.521 -4.751 1.00 90.75 304 THR A CA 1
ATOM 2320 C C . THR A 1 304 ? 1.784 -18.423 -4.808 1.00 90.75 304 THR A C 1
ATOM 2322 O O . THR A 1 304 ? 1.118 -18.396 -3.770 1.00 90.75 304 THR A O 1
ATOM 2325 N N . LEU A 1 305 ? 1.228 -18.359 -6.012 1.00 86.19 305 LEU A N 1
ATOM 2326 C CA . LEU A 1 305 ? -0.207 -18.464 -6.230 1.00 86.19 305 LEU A CA 1
ATOM 2327 C C . LEU A 1 305 ? -0.559 -19.941 -6.333 1.00 86.19 305 LEU A C 1
ATOM 2329 O O . LEU A 1 305 ? -0.272 -20.582 -7.339 1.00 86.19 305 LEU A O 1
ATOM 2333 N N . VAL A 1 306 ? -1.178 -20.491 -5.294 1.00 85.38 306 VAL A N 1
ATOM 2334 C CA . VAL A 1 306 ? -1.713 -21.852 -5.350 1.00 85.38 306 VAL A CA 1
ATOM 2335 C C . VAL A 1 306 ? -2.965 -21.810 -6.215 1.00 85.38 306 VAL A C 1
ATOM 2337 O O . VAL A 1 306 ? -3.970 -21.205 -5.834 1.00 85.38 306 VAL A O 1
ATOM 2340 N N . ALA A 1 307 ? -2.904 -22.429 -7.391 1.00 71.75 307 ALA A N 1
ATOM 2341 C CA . ALA A 1 307 ? -4.086 -22.632 -8.205 1.00 71.75 307 ALA A CA 1
ATOM 2342 C C . ALA A 1 307 ? -4.962 -23.666 -7.488 1.00 71.75 307 ALA A C 1
ATOM 2344 O O . ALA A 1 307 ? -4.756 -24.871 -7.610 1.00 71.75 307 ALA A O 1
ATOM 2345 N N . LEU A 1 308 ? -5.928 -23.200 -6.693 1.00 57.25 308 LEU A N 1
ATOM 2346 C CA . LEU A 1 308 ? -7.000 -24.058 -6.209 1.00 57.25 308 LEU A CA 1
ATOM 2347 C C . LEU A 1 308 ? -7.831 -24.439 -7.430 1.00 57.25 308 LEU A C 1
ATOM 2349 O O . LEU A 1 308 ? -8.664 -23.663 -7.896 1.00 57.25 308 LEU A O 1
ATOM 2353 N N . TRP A 1 309 ? -7.546 -25.616 -7.980 1.00 50.72 309 TRP A N 1
ATOM 2354 C CA . TRP A 1 309 ? -8.374 -26.232 -9.003 1.00 50.72 309 TRP A CA 1
ATOM 2355 C C . TRP A 1 309 ? -9.768 -26.452 -8.408 1.00 50.72 309 TRP A C 1
ATOM 2357 O O . TRP A 1 309 ? -10.016 -27.418 -7.691 1.00 50.72 309 TRP A O 1
ATOM 2367 N N . ILE A 1 310 ? -10.682 -25.518 -8.668 1.00 46.06 310 ILE A N 1
ATOM 2368 C CA . ILE A 1 310 ? -12.108 -25.782 -8.536 1.00 46.06 310 ILE A CA 1
ATOM 2369 C C . ILE A 1 310 ? -12.448 -26.614 -9.765 1.00 46.06 310 ILE A C 1
ATOM 2371 O O . ILE A 1 310 ? -12.380 -26.128 -10.891 1.00 46.06 310 ILE A O 1
ATOM 2375 N N . GLU A 1 311 ? -12.721 -27.891 -9.530 1.00 41.91 311 GLU A N 1
ATOM 2376 C CA . GLU A 1 311 ? -13.031 -28.933 -10.507 1.00 41.91 311 GLU A CA 1
ATOM 2377 C C . GLU A 1 311 ? -14.318 -28.594 -11.286 1.00 41.91 311 GLU A C 1
ATOM 2379 O O . GLU A 1 311 ? -15.402 -29.121 -11.046 1.00 41.91 311 GLU A O 1
ATOM 2384 N N . SER A 1 312 ? -14.249 -27.600 -12.169 1.00 45.81 312 SER A N 1
ATOM 2385 C CA . SER A 1 312 ? -15.385 -27.076 -12.923 1.00 45.81 312 SER A CA 1
ATOM 2386 C C . SER A 1 312 ? -14.903 -26.471 -14.245 1.00 45.81 312 SER A C 1
ATOM 2388 O O . SER A 1 312 ? -14.778 -25.261 -14.389 1.00 45.81 312 SER A O 1
ATOM 2390 N N . GLN A 1 313 ? -14.721 -27.367 -15.219 1.00 46.38 313 GLN A N 1
ATOM 2391 C CA . GLN A 1 313 ? -14.569 -27.135 -16.665 1.00 46.38 313 GLN A CA 1
ATOM 2392 C C . GLN A 1 313 ? -13.186 -26.680 -17.183 1.00 46.38 313 GLN A C 1
ATOM 2394 O O . GLN A 1 313 ? -12.480 -25.923 -16.520 1.00 46.38 313 GLN A O 1
ATOM 2399 N N . PRO A 1 314 ? -12.780 -27.145 -18.387 1.00 44.78 314 PRO A N 1
ATOM 2400 C CA . PRO A 1 314 ? -11.506 -26.776 -18.994 1.00 44.78 314 PRO A CA 1
ATOM 2401 C C . PRO A 1 314 ? -11.528 -25.298 -19.403 1.00 44.78 314 PRO A C 1
ATOM 2403 O O . PRO A 1 314 ? -12.179 -24.922 -20.376 1.00 44.78 314 PRO A O 1
ATOM 2406 N N . LEU A 1 315 ? -10.818 -24.457 -18.651 1.00 44.69 315 LEU A N 1
ATOM 2407 C CA . LEU A 1 315 ? -10.564 -23.070 -19.026 1.00 44.69 315 LEU A CA 1
ATOM 2408 C C . LEU A 1 315 ? -9.403 -23.011 -20.020 1.00 44.69 315 LEU A C 1
ATOM 2410 O O . LEU A 1 315 ? -8.292 -23.464 -19.745 1.00 44.69 315 LEU A O 1
ATOM 2414 N N . ASP A 1 316 ? -9.683 -22.424 -21.177 1.00 44.53 316 ASP A N 1
ATOM 2415 C CA . ASP A 1 316 ? -8.694 -22.027 -22.168 1.00 44.53 316 ASP A CA 1
ATOM 2416 C C . ASP A 1 316 ? -7.810 -20.911 -21.575 1.00 44.53 316 ASP A C 1
ATOM 2418 O O . ASP A 1 316 ? -8.272 -19.796 -21.313 1.00 44.53 316 ASP A O 1
ATOM 2422 N N . LEU A 1 317 ? -6.534 -21.219 -21.314 1.00 49.81 317 LEU A N 1
ATOM 2423 C CA . LEU A 1 317 ? -5.569 -20.321 -20.659 1.00 49.81 317 LEU A CA 1
ATOM 2424 C C . LEU A 1 317 ? -5.259 -19.049 -21.470 1.00 49.81 317 LEU A C 1
ATOM 2426 O O . LEU A 1 317 ? -4.606 -18.145 -20.950 1.00 49.81 317 LEU A O 1
ATOM 2430 N N . GLN A 1 318 ? -5.752 -18.929 -22.707 1.00 49.66 318 GLN A N 1
ATOM 2431 C CA . GLN A 1 318 ? -5.675 -17.675 -23.462 1.00 49.66 318 GLN A CA 1
ATOM 2432 C C . GLN A 1 318 ? -6.642 -16.597 -22.938 1.00 49.66 318 GLN A C 1
ATOM 2434 O O . GLN A 1 318 ? -6.396 -15.411 -23.145 1.00 49.66 318 GLN A O 1
ATOM 2439 N N . GLY A 1 319 ? -7.707 -16.972 -22.218 1.00 39.19 319 GLY A N 1
ATOM 2440 C CA . GLY A 1 319 ? -8.725 -16.031 -21.734 1.00 39.19 319 GLY A CA 1
ATOM 2441 C C . GLY A 1 319 ? -8.413 -15.339 -20.403 1.00 39.19 319 GLY A C 1
ATOM 2442 O O . GLY A 1 319 ? -9.039 -14.329 -20.087 1.00 39.19 319 GLY A O 1
ATOM 2443 N N . LEU A 1 320 ? -7.450 -15.838 -19.616 1.00 42.38 320 LEU A N 1
ATOM 2444 C CA . LEU A 1 320 ? -7.190 -15.319 -18.263 1.00 42.38 320 LEU A CA 1
ATOM 2445 C C . LEU A 1 320 ? -6.349 -14.027 -18.229 1.00 42.38 320 LEU A C 1
ATOM 2447 O O . LEU A 1 320 ? -6.222 -13.413 -17.174 1.00 42.38 320 LEU A O 1
ATOM 2451 N N . PHE A 1 321 ? -5.792 -13.591 -19.362 1.00 45.81 321 PHE A N 1
ATOM 2452 C CA . PHE A 1 321 ? -4.832 -12.478 -19.422 1.00 45.81 321 PHE A CA 1
ATOM 2453 C C . PHE A 1 321 ? -5.431 -11.110 -19.806 1.00 45.81 321 PHE A C 1
ATOM 2455 O O . PHE A 1 321 ? -4.684 -10.146 -19.955 1.00 45.81 321 PHE A O 1
ATOM 2462 N N . CYS A 1 322 ? -6.759 -10.979 -19.940 1.00 33.56 322 CYS A N 1
ATOM 2463 C CA . CYS A 1 322 ? -7.390 -9.723 -20.387 1.00 33.56 322 CYS A CA 1
ATOM 2464 C C . CYS A 1 322 ? -8.194 -8.949 -19.329 1.00 33.56 322 CYS A C 1
ATOM 2466 O O . CYS A 1 322 ? -8.735 -7.892 -19.653 1.00 33.56 322 CYS A O 1
ATOM 2468 N N . CYS A 1 323 ? -8.266 -9.391 -18.073 1.00 30.88 323 CYS A N 1
ATOM 2469 C CA . CYS A 1 323 ? -8.964 -8.625 -17.035 1.00 30.88 323 CYS A CA 1
ATOM 2470 C C . CYS A 1 323 ? -7.972 -7.745 -16.267 1.00 30.88 323 CYS A C 1
ATOM 2472 O O . CYS A 1 323 ? -7.332 -8.184 -15.315 1.00 30.88 323 CYS A O 1
ATOM 2474 N N . GLY A 1 324 ? -7.833 -6.496 -16.718 1.00 31.66 324 GLY A N 1
ATOM 2475 C CA . GLY A 1 324 ? -7.110 -5.454 -15.999 1.00 31.66 324 GLY A CA 1
ATOM 2476 C C . GLY A 1 324 ? -7.708 -5.209 -14.611 1.00 31.66 324 GLY A C 1
ATOM 2477 O O . GLY A 1 324 ? -8.925 -5.189 -14.437 1.00 31.66 324 GLY A O 1
ATOM 2478 N N . PHE A 1 325 ? -6.829 -5.030 -13.628 1.00 36.88 325 PHE A N 1
ATOM 2479 C CA . PHE A 1 325 ? -7.167 -4.575 -12.284 1.00 36.88 325 PHE A CA 1
ATOM 2480 C C . PHE A 1 325 ? -7.717 -3.137 -12.341 1.00 36.88 325 PHE A C 1
ATOM 2482 O O . PHE A 1 325 ? -6.944 -2.183 -12.396 1.00 36.88 325 PHE A O 1
ATOM 2489 N N . GLU A 1 326 ? -9.039 -2.971 -12.290 1.00 33.06 326 GLU A N 1
ATOM 2490 C CA . GLU A 1 326 ? -9.673 -1.732 -11.820 1.00 33.06 326 GLU A CA 1
ATOM 2491 C C . GLU A 1 326 ? -10.216 -1.951 -10.396 1.00 33.06 326 GLU A C 1
ATOM 2493 O O . GLU A 1 326 ? -10.886 -2.956 -10.143 1.00 33.06 326 GLU A O 1
ATOM 2498 N N . PRO A 1 327 ? -9.945 -1.044 -9.441 1.00 35.97 327 PRO A N 1
ATOM 2499 C CA . PRO A 1 327 ? -10.539 -1.116 -8.116 1.00 35.97 327 PRO A CA 1
ATOM 2500 C C . PRO A 1 327 ? -12.002 -0.657 -8.184 1.00 35.97 327 PRO A C 1
ATOM 2502 O O . PRO A 1 327 ? -12.289 0.494 -8.505 1.00 35.97 327 PRO A O 1
ATOM 2505 N N . CYS A 1 328 ? -12.943 -1.549 -7.870 1.00 30.53 328 CYS A N 1
ATOM 2506 C CA . CYS A 1 328 ? -14.338 -1.166 -7.673 1.00 30.53 328 CYS A CA 1
ATOM 2507 C C . CYS A 1 328 ? -14.493 -0.394 -6.353 1.00 30.53 328 CYS A C 1
ATOM 2509 O O . CYS A 1 328 ? -14.268 -0.950 -5.276 1.00 30.53 328 CYS A O 1
ATOM 2511 N N . ASP A 1 329 ? -14.917 0.867 -6.443 1.00 36.03 329 ASP A N 1
ATOM 2512 C CA . ASP A 1 329 ? -15.363 1.660 -5.297 1.00 36.03 329 ASP A CA 1
ATOM 2513 C C . ASP A 1 329 ? -16.618 1.044 -4.639 1.00 36.03 329 ASP A C 1
ATOM 2515 O O . ASP A 1 329 ? -17.501 0.520 -5.330 1.00 36.03 329 ASP A O 1
ATOM 2519 N N . PRO A 1 330 ? -16.759 1.130 -3.303 1.00 42.69 330 PRO A N 1
ATOM 2520 C CA . PRO A 1 330 ? -17.936 0.631 -2.609 1.00 42.69 330 PRO A CA 1
ATOM 2521 C C . PRO A 1 330 ? -19.136 1.566 -2.821 1.00 42.69 330 PRO A C 1
ATOM 2523 O O . PRO A 1 330 ? -19.135 2.732 -2.423 1.00 42.69 330 PRO A O 1
ATOM 2526 N N . HIS A 1 331 ? -20.204 1.028 -3.410 1.00 37.41 331 HIS A N 1
ATOM 2527 C CA . HIS A 1 331 ? -21.499 1.701 -3.501 1.00 37.41 331 HIS A CA 1
ATOM 2528 C C . HIS A 1 331 ? -22.100 1.950 -2.099 1.00 37.41 331 HIS A C 1
ATOM 2530 O O . HIS A 1 331 ? -22.102 1.041 -1.263 1.00 37.41 331 HIS A O 1
ATOM 2536 N N . PRO A 1 332 ? -22.688 3.133 -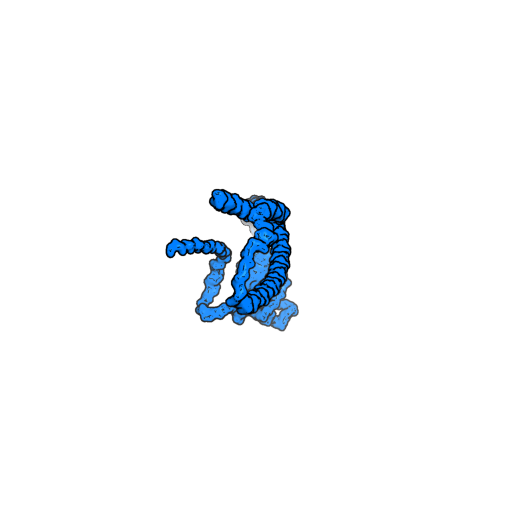1.833 1.00 44.56 332 PRO A N 1
ATOM 2537 C CA . PRO A 1 332 ? -23.363 3.413 -0.573 1.00 44.56 332 PRO A CA 1
ATOM 2538 C C . PRO A 1 332 ? -24.732 2.724 -0.533 1.00 44.56 332 PRO A C 1
ATOM 2540 O O . PRO A 1 332 ? -25.583 2.922 -1.404 1.00 44.56 332 PRO A O 1
ATOM 2543 N N . SER A 1 333 ? -24.963 1.926 0.507 1.00 42.22 333 SER A N 1
ATOM 2544 C CA . SER A 1 333 ? -26.260 1.322 0.803 1.00 42.22 333 SER A CA 1
ATOM 2545 C C . SER A 1 333 ? -27.301 2.402 1.118 1.00 42.22 333 SER A C 1
ATOM 2547 O O . SER A 1 333 ? -27.191 3.112 2.119 1.00 42.22 333 SER A O 1
ATOM 2549 N N . LEU A 1 334 ? -28.329 2.495 0.270 1.00 39.19 334 LEU A N 1
ATOM 2550 C CA . LEU A 1 334 ? -29.550 3.255 0.526 1.00 39.19 334 LEU A CA 1
ATOM 2551 C C . LEU A 1 334 ? -30.278 2.705 1.762 1.00 39.19 334 LEU A C 1
ATOM 2553 O O . LEU A 1 334 ? -30.783 1.583 1.756 1.00 39.19 334 LEU A O 1
ATOM 2557 N N . THR A 1 335 ? -30.437 3.545 2.778 1.00 47.25 335 THR A N 1
ATOM 2558 C CA . THR A 1 335 ? -31.467 3.398 3.805 1.00 47.25 335 THR A CA 1
ATOM 2559 C C . THR A 1 335 ? -32.823 3.796 3.217 1.00 47.25 335 THR A C 1
ATOM 2561 O O . THR A 1 335 ? -33.085 4.966 2.942 1.00 47.25 335 THR A O 1
ATOM 2564 N N . LYS A 1 336 ? -33.727 2.827 3.036 1.00 45.69 336 LYS A N 1
ATOM 2565 C CA . LYS A 1 336 ? -35.165 3.106 2.925 1.00 45.69 336 LYS A CA 1
ATOM 2566 C C . LYS A 1 336 ? -35.815 2.851 4.275 1.00 45.69 336 LYS A C 1
ATOM 2568 O O . LYS A 1 336 ? -35.969 1.712 4.699 1.00 45.69 336 LYS A O 1
ATOM 2573 N N . GLY A 1 337 ? -36.207 3.941 4.927 1.00 50.59 337 GLY A N 1
ATOM 2574 C CA . GLY A 1 337 ? -37.248 3.908 5.939 1.00 50.59 337 GLY A CA 1
ATOM 2575 C C . GLY A 1 337 ? -38.600 3.641 5.280 1.00 50.59 337 GLY A C 1
ATOM 2576 O O . GLY A 1 337 ? -38.928 4.234 4.253 1.00 50.59 337 GLY A O 1
ATOM 2577 N N . GLN A 1 338 ? -39.390 2.774 5.898 1.00 43.81 338 GLN A N 1
ATOM 2578 C CA . GLN A 1 338 ? -40.822 2.682 5.658 1.00 43.81 338 GLN A CA 1
ATOM 2579 C C . GLN A 1 338 ? -41.512 2.606 7.020 1.00 43.81 338 GLN A C 1
ATOM 2581 O O . GLN A 1 338 ? -41.397 1.621 7.743 1.00 43.81 338 GLN A O 1
ATOM 2586 N N . LYS A 1 339 ? -42.181 3.707 7.374 1.00 52.38 339 LYS A N 1
ATOM 2587 C CA . LYS A 1 339 ? -43.304 3.737 8.309 1.00 52.38 339 LYS A CA 1
ATOM 2588 C C . LYS A 1 339 ? -44.573 3.862 7.470 1.00 52.38 339 LYS A C 1
ATOM 2590 O O . LYS A 1 339 ? -44.685 4.820 6.705 1.00 52.38 339 LYS A O 1
ATOM 2595 N N . ALA A 1 340 ? -45.493 2.932 7.668 1.00 57.12 340 ALA A N 1
ATOM 2596 C CA . ALA A 1 340 ? -46.928 3.146 7.813 1.00 57.12 340 ALA A CA 1
ATOM 2597 C C . ALA A 1 340 ? -47.445 1.960 8.629 1.00 57.12 340 ALA A C 1
ATOM 2599 O O . ALA A 1 340 ? -47.076 0.821 8.269 1.00 57.12 340 ALA A O 1
#

Radius of gyration: 53.39 Å; chains: 1; bounding box: 118×63×160 Å

Sequence (340 aa):
MCQEKNVVFCLLLSQVKAALRSQTRENAAEIFERAIDVLSPDFPDPTSIAGQTQEEKGGDGNELNSLKDRITQIERQLQEAQNERSTLESELKSVRQEAQNERSTLESELESVRQEAQLNSSMKKNVRRLDTKLETLASETKGSIKELTEVSKENSANIQGLRKLQMLMKQRDQTAAAAAAAAAAVTPPPTGATASALSSPLKDVRQRTDFTVKVTADKREPDIVDVQLLPGGRLLLADAANESVKLFDTQGQHLHTLECRSQPCRLAVLDSSSIRHTVAVTLPDCSGIDILEVNGDNMEVKGTLVALWIESQPLDLQGLFCCGFEPCDPHPSLTKGQKA

Secondary structure (DSSP, 8-state):
-HHHHHHHHHHHHHHHHHHHHSS-HHHHHHHHHHHHHHHGGGSPPGGGG-S------SSTHHHHHHHHHHHHHHHHHHHHHHHHHHHHHHHHHHHHHHHHHHHHHHHHHHHHHHHHHHHHHHHHHHHHHHHHHHHHHHHHHHHHHHHHHHHHHHHHHHHHHHHHHHHHHHHHHHHHHHHHHHHHTTSPPP-------------------------TT-SS---EEEEEEPTTS-EEEEETTTTEEEEE-TT--EEEEEE-SS---EEEEEEE-SSEEEEEEE-TT-S-EEEEEEETTEEEEEEEE-----SS----TTSTT----PPPPPPPPP------

Foldseek 3Di:
DVVVVVVVVVVLVVVLVVVVVVDDPVVNVVSVVVVCVVPPPPDPDPVVVPDDDDDPPDDCPVVVVVVVVVVVVVVVVVVVVVVVVVVVVVVVVVVVVVVVVVVVVVVVVVVVVVVVVVVVVVVVVVVVVVVVVVVVVVVVVVVVVVVVVVVVVVVVVVVVVVVVVVVVVVVVVVVVVVVVVVVVVVDDDDDDDDDDDDDDDDDDPDDPPDQDPDDPPAPDDFDWQEWDQAPQRKIWTQGQNRQWIWIAHNVNHTQDIDRHPHRWHYKDFPDRPPAKTWIWTAHPVLQWIFTWIDGPSDIDGPDTGGPPPPVDDDDDPVPPNPDDDDDDDDDDDDDDDDDD

Organism: NCBI:txid259542